Protein AF-0000000078232994 (afdb_homodimer)

InterPro domains:
  IPR002775 DNA/RNA-binding protein Alba-like [PF01918] (29-91)
  IPR036882 Alba-like domain superfamily [G3DSA:3.30.110.20] (25-126)
  IPR036882 Alba-like domain superfamily [SSF82704] (32-125)
  IPR051958 Alba-like nucleic acid-binding [PTHR13516] (21-126)

Solvent-accessible surface area (backbone atoms only — not comparable to full-atom values): 15176 Å² total; per-residue (Å²): 86,96,42,54,42,81,46,88,58,66,43,75,46,86,64,75,74,94,58,61,63,89,74,48,61,95,42,56,73,46,79,38,45,83,78,56,56,62,68,61,55,47,52,51,50,53,59,52,54,68,40,79,85,51,48,53,41,31,38,36,7,52,31,52,10,26,33,53,37,46,53,44,52,51,53,48,53,65,51,39,87,68,79,61,37,77,49,79,46,77,49,68,21,49,29,40,36,33,31,40,47,73,47,89,90,56,70,70,42,82,43,80,38,72,27,49,28,36,34,37,36,41,22,71,55,80,76,57,76,87,61,67,79,108,88,96,43,54,42,82,46,88,58,67,44,74,45,86,63,76,74,93,57,62,62,90,74,48,61,95,43,55,75,45,80,38,45,83,80,56,57,59,67,62,54,47,52,51,51,53,60,53,56,68,40,78,85,51,48,54,41,30,39,38,6,52,30,53,9,24,33,52,37,46,54,44,53,52,52,47,52,64,51,39,88,67,80,62,37,77,48,79,46,76,49,68,23,49,28,41,37,33,30,41,48,71,46,89,90,57,69,71,42,83,42,79,38,72,29,50,27,35,33,38,36,39,21,69,55,80,75,58,76,87,61,67,78,109

Foldseek 3Di:
DVWKDWDPDKDWDDDDPPADCVQPPPAEEAEFDPPDDLVVSLVVVVVVVVPVVHFKHKYKYKAPRQVVRVVSVVVSQVPDPAHWDKDKDKDWTKMWIWMGTNDPPDDIDIDIDIIMMMMMMIGSDDDDPVRNVD/DVFKDWDPDKDWDDDDPPADCVQPPPAEEAEFDPPDDLVVSLVVVVVVVVPVVHFKHKYKYKAPRQVVRVVSVVVSQVPDPAHWDKDKDKDWTKMWIWMGTNDPPDDIDIDIDIIMMMMMMIGSDDDDPVRNVD

Secondary structure (DSSP, 8-state):
-TTEEEEEEEEEPP----S-HHHHTT--EEEE-TT--HHHHHHHHHHHHTSTT--EEEEEEEGGGHHHHHHHHHHHHHH-SS--EEEEEEEEEEEEEEEEESSTTPPPEEEEEEEEEEEEEEESSPPPHHHHT-/-TTEEEEEEEEEPP----S-HHHHTT--EEEE-TT--HHHHHHHHHHHHTSTT--EEEEEEEGGGHHHHHHHHHHHHHH-SS--EEEEEEEEEEEEEEEEESSTTPPPEEEEEEEEEEEEEEESSPPPHHHHT-

Radius of gyration: 20.5 Å; Cα contacts (8 Å, |Δi|>4): 486; chains: 2; bounding box: 40×60×52 Å

pLDDT: mean 90.83, std 9.07, range [42.22, 98.31]

Nearest PDB structures (foldseek):
  6cwx-assembly1_B  TM=8.587E-01  e=7.364E-08  Homo sapiens
  6lt7-assembly1_E  TM=8.698E-01  e=2.125E-07  Homo sapiens
  6lt7-assembly1_D  TM=6.969E-01  e=3.829E-07  Homo sapiens
  6ahu-assembly1_G  TM=7.128E-01  e=5.782E-07  Homo sapiens
  6cwx-assembly1_A  TM=7.504E-01  e=1.165E-05  Homo sapiens

Sequence (268 aa):
MDKYVISEEEEVLDAEPPFPEPMKADVKVMELHKNTKFGNIIDFVNKLFEDDTIRRVIFRGVGDAADKCVSCVEVYKRKRQEELYQWTALSTAKRVTYWDPLVEGMNRLKVTLDTPVIFIMLSRDPYPPELQCLMDKYVISEEEEVLDAEPPFPEPMKADVKVMELHKNTKFGNIIDFVNKLFEDDTIRRVIFRGVGDAADKCVSCVEVYKRKRQEELYQWTALSTAKRVTYWDPLVEGMNRLKVTLDTPVIFIMLSRDPYPPELQCL

Organism: Teladorsagia circumcincta (NCBI:txid45464)

Structure (mmCIF, N/CA/C/O backbone):
data_AF-0000000078232994-model_v1
#
loop_
_entity.id
_entity.type
_entity.pdbx_description
1 polymer 'DNA/RNA-binding protein Alba-like domain-containing protein'
#
loop_
_atom_site.group_PDB
_atom_site.id
_atom_site.type_symbol
_atom_site.label_atom_id
_atom_site.label_alt_id
_atom_site.label_comp_id
_atom_site.label_asym_id
_atom_site.label_entity_id
_atom_site.label_seq_id
_atom_site.pdbx_PDB_ins_code
_atom_site.Cartn_x
_atom_site.Cartn_y
_atom_site.Cartn_z
_atom_site.occupancy
_atom_site.B_iso_or_equiv
_atom_site.auth_seq_id
_atom_site.auth_comp_id
_atom_site.auth_asym_id
_atom_site.auth_atom_id
_atom_site.pdbx_PDB_model_num
ATOM 1 N N . MET A 1 1 ? -7.582 -17.672 -18.391 1 52.28 1 MET A N 1
ATOM 2 C CA . MET A 1 1 ? -7.461 -16.328 -17.812 1 52.28 1 MET A CA 1
ATOM 3 C C . MET A 1 1 ? -7.023 -15.32 -18.875 1 52.28 1 MET A C 1
ATOM 5 O O . MET A 1 1 ? -7.309 -14.125 -18.75 1 52.28 1 MET A O 1
ATOM 9 N N . ASP A 1 2 ? -6.547 -15.945 -19.938 1 65.5 2 ASP A N 1
ATOM 10 C CA . ASP A 1 2 ? -6.223 -15.125 -21.109 1 65.5 2 ASP A CA 1
ATOM 11 C C . ASP A 1 2 ? -7.484 -14.562 -21.75 1 65.5 2 ASP A C 1
ATOM 13 O O . ASP A 1 2 ? -7.41 -13.805 -22.719 1 65.5 2 ASP A O 1
ATOM 17 N N . LYS A 1 3 ? -8.586 -14.766 -20.891 1 82.44 3 LYS A N 1
ATOM 18 C CA . LYS A 1 3 ? -9.812 -14.398 -21.594 1 82.44 3 LYS A CA 1
ATOM 19 C C . LYS A 1 3 ? -10.547 -13.281 -20.859 1 82.44 3 LYS A C 1
ATOM 21 O O . LYS A 1 3 ? -11.703 -12.984 -21.172 1 82.44 3 LYS A O 1
ATOM 26 N N . TYR A 1 4 ? -9.914 -12.711 -19.812 1 88.5 4 TYR A N 1
ATOM 27 C CA . TYR A 1 4 ? -10.586 -11.664 -19.047 1 88.5 4 TYR A CA 1
ATOM 28 C C . TYR A 1 4 ? -9.703 -10.422 -18.922 1 88.5 4 TYR A C 1
ATOM 30 O O . TYR A 1 4 ? -8.477 -10.523 -18.969 1 88.5 4 TYR A O 1
ATOM 38 N N . VAL A 1 5 ? -10.438 -9.297 -18.828 1 87.38 5 VAL A N 1
ATOM 39 C CA . VAL A 1 5 ? -9.758 -8.039 -18.531 1 87.38 5 VAL A CA 1
ATOM 40 C C . VAL A 1 5 ? -10.383 -7.387 -17.297 1 87.38 5 VAL A C 1
ATOM 42 O O . VAL A 1 5 ? -11.602 -7.441 -17.109 1 87.38 5 VAL A O 1
ATOM 45 N N . ILE A 1 6 ? -9.523 -6.828 -16.484 1 87.06 6 ILE A N 1
ATOM 46 C CA . ILE A 1 6 ? -10.008 -6.188 -15.273 1 87.06 6 ILE A CA 1
ATOM 47 C C . ILE A 1 6 ? -10.75 -4.902 -15.633 1 87.06 6 ILE A C 1
ATOM 49 O O . ILE A 1 6 ? -10.234 -4.066 -16.391 1 87.06 6 ILE A O 1
ATOM 53 N N . SER A 1 7 ? -11.953 -4.793 -15.031 1 89.38 7 SER A N 1
ATOM 54 C CA . SER A 1 7 ? -12.789 -3.621 -15.266 1 89.38 7 SER A CA 1
ATOM 55 C C . SER A 1 7 ? -12.375 -2.459 -14.375 1 89.38 7 SER A C 1
ATOM 57 O O . SER A 1 7 ? -11.758 -2.664 -13.328 1 89.38 7 SER A O 1
ATOM 59 N N . GLU A 1 8 ? -12.68 -1.239 -14.766 1 83.81 8 GLU A N 1
ATOM 60 C CA . GLU A 1 8 ? -12.422 -0.054 -13.953 1 83.81 8 GLU A CA 1
ATOM 61 C C . GLU A 1 8 ? -13.414 0.06 -12.805 1 83.81 8 GLU A C 1
ATOM 63 O O . GLU A 1 8 ? -13.18 0.791 -11.836 1 83.81 8 GLU A O 1
ATOM 68 N N . GLU A 1 9 ? -14.492 -0.618 -12.969 1 85.12 9 GLU A N 1
ATOM 69 C CA . GLU A 1 9 ? -15.484 -0.6 -11.906 1 85.12 9 GLU A CA 1
ATOM 70 C C . GLU A 1 9 ? -14.992 -1.344 -10.664 1 85.12 9 GLU A C 1
ATOM 72 O O . GLU A 1 9 ? -14.516 -2.479 -10.766 1 85.12 9 GLU A O 1
ATOM 77 N N . GLU A 1 10 ? -14.938 -0.615 -9.586 1 84.44 10 GLU A N 1
ATOM 78 C CA . GLU A 1 10 ? -14.523 -1.241 -8.336 1 84.44 10 GLU A CA 1
ATOM 79 C C . GLU A 1 10 ? -15.242 -0.616 -7.141 1 84.44 10 GLU A C 1
ATOM 81 O O . GLU A 1 10 ? -15.773 0.49 -7.238 1 84.44 10 GLU A O 1
ATOM 86 N N . GLU A 1 11 ? -15.336 -1.404 -6.156 1 87.12 11 GLU A N 1
ATOM 87 C CA . GLU A 1 11 ? -15.875 -0.954 -4.875 1 87.12 11 GLU A CA 1
ATOM 88 C C . GLU A 1 11 ? -14.938 -1.326 -3.727 1 87.12 11 GLU A C 1
ATOM 90 O O . GLU A 1 11 ? -14.469 -2.463 -3.645 1 87.12 11 GLU A O 1
ATOM 95 N N . VAL A 1 12 ? -14.586 -0.296 -3.047 1 85.5 12 VAL A N 1
ATOM 96 C CA . VAL A 1 12 ? -13.766 -0.598 -1.878 1 85.5 12 VAL A CA 1
ATOM 97 C C . VAL A 1 12 ? -14.648 -0.629 -0.628 1 85.5 12 VAL A C 1
ATOM 99 O O . VAL A 1 12 ? -15.406 0.307 -0.372 1 85.5 12 VAL A O 1
ATOM 102 N N . LEU A 1 13 ? -14.57 -1.808 0.032 1 81.56 13 LEU A N 1
ATOM 103 C CA . LEU A 1 13 ? -15.281 -1.94 1.3 1 81.56 13 LEU A CA 1
ATOM 104 C C . LEU A 1 13 ? -14.484 -1.305 2.436 1 81.56 13 LEU A C 1
ATOM 106 O O . LEU A 1 13 ? -13.258 -1.366 2.449 1 81.56 13 LEU A O 1
ATOM 110 N N . ASP A 1 14 ? -15.078 -0.654 3.219 1 74.81 14 ASP A N 1
ATOM 111 C CA . ASP A 1 14 ? -14.523 0.282 4.191 1 74.81 14 ASP A CA 1
ATOM 112 C C . ASP A 1 14 ? -13.523 -0.414 5.117 1 74.81 14 ASP A C 1
ATOM 114 O O . ASP A 1 14 ? -13.672 -1.602 5.414 1 74.81 14 ASP A O 1
ATOM 118 N N . ALA A 1 15 ? -12.383 0.25 5.27 1 84.19 15 ALA A N 1
ATOM 119 C CA . ALA A 1 15 ? -11.414 -0.09 6.309 1 84.19 15 ALA A CA 1
ATOM 120 C C . ALA A 1 15 ? -11.328 1.014 7.359 1 84.19 15 ALA A C 1
ATOM 122 O O . ALA A 1 15 ? -11.039 2.168 7.035 1 84.19 15 ALA A O 1
ATOM 123 N N . GLU A 1 16 ? -11.656 0.645 8.57 1 90.06 16 GLU A N 1
ATOM 124 C CA . GLU A 1 16 ? -11.562 1.607 9.664 1 90.06 16 GLU A CA 1
ATOM 125 C C . GLU A 1 16 ? -10.117 1.819 10.094 1 90.06 16 GLU A C 1
ATOM 127 O O . GLU A 1 16 ? -9.328 0.875 10.117 1 90.06 16 GLU A O 1
ATOM 132 N N . PRO A 1 17 ? -9.812 3.08 10.391 1 93.75 17 PRO A N 1
ATOM 133 C CA . PRO A 1 17 ? -8.461 3.289 10.906 1 93.75 17 PRO A CA 1
ATOM 134 C C . PRO A 1 17 ? -8.164 2.43 12.133 1 93.75 17 PRO A C 1
ATOM 136 O O . PRO A 1 17 ? -8.961 2.383 13.07 1 93.75 17 PRO A O 1
ATOM 139 N N . PRO A 1 18 ? -7.035 1.759 12.062 1 92.81 18 PRO A N 1
ATOM 140 C CA . PRO A 1 18 ? -6.703 0.845 13.156 1 92.81 18 PRO A CA 1
ATOM 141 C C . PRO A 1 18 ? -6.09 1.561 14.359 1 92.81 18 PRO A C 1
ATOM 143 O O . PRO A 1 18 ? -5.043 1.144 14.859 1 92.81 18 PRO A O 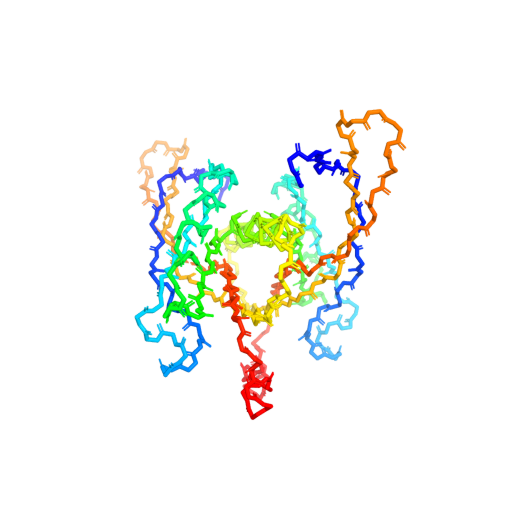1
ATOM 14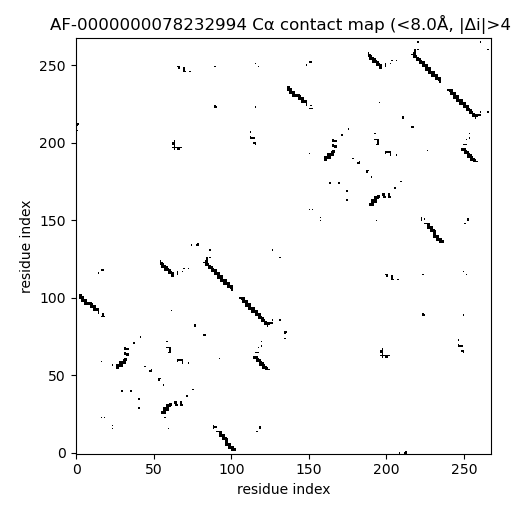6 N N . PHE A 1 19 ? -6.629 2.607 14.758 1 94.12 19 PHE A N 1
ATOM 147 C CA . PHE A 1 19 ? -6.207 3.34 15.945 1 94.12 19 PHE A CA 1
ATOM 148 C C . PHE A 1 19 ? -7.207 3.152 17.078 1 94.12 19 PHE A C 1
ATOM 150 O O . PHE A 1 19 ? -8.383 2.885 16.844 1 94.12 19 PHE A O 1
ATOM 157 N N . PRO A 1 20 ? -6.672 3.246 18.344 1 93.69 20 PRO A N 1
ATOM 158 C CA . PRO A 1 20 ? -7.609 3.135 19.453 1 93.69 20 PRO A CA 1
ATOM 159 C C . PRO A 1 20 ? -8.758 4.141 19.375 1 93.69 20 PRO A C 1
ATOM 161 O O . PRO A 1 20 ? -8.562 5.266 18.906 1 93.69 20 PRO A O 1
ATOM 164 N N . GLU A 1 21 ? -9.898 3.754 19.875 1 93.62 21 GLU A N 1
ATOM 165 C CA . GLU A 1 21 ? -11.117 4.547 19.75 1 93.62 21 GLU A CA 1
ATOM 166 C C . GLU A 1 21 ? -10.938 5.934 20.359 1 93.62 21 GLU A C 1
ATOM 168 O O . GLU A 1 21 ? -11.305 6.938 19.75 1 93.62 21 GLU A O 1
ATOM 173 N N . PRO A 1 22 ? -10.375 6.133 21.469 1 91.88 22 PRO A N 1
ATOM 174 C CA . PRO A 1 22 ? -10.211 7.469 22.047 1 91.88 22 PRO A CA 1
ATOM 175 C C . PRO A 1 22 ? -9.352 8.391 21.172 1 91.88 22 PRO A C 1
ATOM 177 O O . PRO A 1 22 ? -9.461 9.609 21.281 1 91.88 22 PRO A O 1
ATOM 180 N N . MET A 1 23 ? -8.547 7.793 20.312 1 93.12 23 MET A N 1
ATOM 181 C CA . MET A 1 23 ? -7.637 8.586 19.484 1 93.12 23 MET A CA 1
ATOM 182 C C . MET A 1 23 ? -8.289 8.961 18.156 1 93.12 23 MET A C 1
ATOM 184 O O . MET A 1 23 ? -7.934 9.977 17.547 1 93.12 23 MET A O 1
ATOM 188 N N . LYS A 1 24 ? -9.195 8.156 17.781 1 95.06 24 LYS A N 1
ATOM 189 C CA . LYS A 1 24 ? -9.727 8.375 16.438 1 95.06 24 LYS A CA 1
ATOM 190 C C . LYS A 1 24 ? -11.156 8.914 16.5 1 95.06 24 LYS A C 1
ATOM 192 O O . LYS A 1 24 ? -11.711 9.312 15.469 1 95.06 24 LYS A O 1
ATOM 197 N N . ALA A 1 25 ? -11.711 8.914 17.656 1 94.69 25 ALA A N 1
ATOM 198 C CA . ALA A 1 25 ? -13.086 9.406 17.781 1 94.69 25 ALA A CA 1
ATOM 199 C C . ALA A 1 25 ? -13.18 10.875 17.375 1 94.69 25 ALA A C 1
ATOM 201 O O . ALA A 1 25 ? -12.375 11.703 17.797 1 94.69 25 ALA A O 1
ATOM 202 N N . ASP A 1 26 ? -14.07 11.281 16.453 1 94.38 26 ASP A N 1
ATOM 203 C CA . ASP A 1 26 ? -14.383 12.641 16.016 1 94.38 26 ASP A CA 1
ATOM 204 C C . ASP A 1 26 ? -13.195 13.25 15.266 1 94.38 26 ASP A C 1
ATOM 206 O O . ASP A 1 26 ? -13.023 14.469 15.258 1 94.38 26 ASP A O 1
ATOM 210 N N . VAL A 1 27 ? -12.336 12.422 14.836 1 97.19 27 VAL A N 1
ATOM 211 C CA . VAL A 1 27 ? -11.195 12.898 14.055 1 97.19 27 VAL A CA 1
ATOM 212 C C . VAL A 1 27 ? -11.531 12.852 12.57 1 97.19 27 VAL A C 1
ATOM 214 O O . VAL A 1 27 ? -12.031 11.836 12.07 1 97.19 27 VAL A O 1
ATOM 217 N N . LYS A 1 28 ? -11.312 13.914 11.883 1 97.62 28 LYS A N 1
ATOM 218 C CA . LYS A 1 28 ? -11.562 13.969 10.445 1 97.62 28 LYS A CA 1
ATOM 219 C C . LYS A 1 28 ? -10.586 13.086 9.68 1 97.62 28 LYS A C 1
ATOM 221 O O . LYS A 1 28 ? -9.398 13.031 10.008 1 97.62 28 LYS A O 1
ATOM 226 N N . VAL A 1 29 ? -11.188 12.422 8.688 1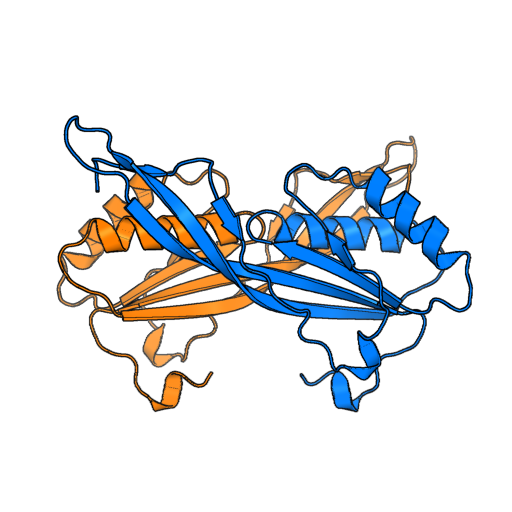 97.06 29 VAL A N 1
ATOM 227 C CA . VAL A 1 29 ? -10.383 11.547 7.844 1 97.06 29 VAL A CA 1
ATOM 228 C C . VAL A 1 29 ? -10.289 12.133 6.438 1 97.06 29 VAL A C 1
ATOM 230 O O . VAL A 1 29 ? -11.305 12.336 5.77 1 97.06 29 VAL A O 1
ATOM 233 N N . MET A 1 30 ? -9.047 12.414 6.02 1 97.62 30 MET A N 1
ATOM 234 C CA . MET A 1 30 ? -8.758 12.875 4.664 1 97.62 30 MET A CA 1
ATOM 235 C C . MET A 1 30 ? -8.562 11.703 3.715 1 97.62 30 MET A C 1
ATOM 237 O O . MET A 1 30 ? -7.68 10.867 3.928 1 97.62 30 MET A O 1
ATOM 241 N N . GLU A 1 31 ? -9.367 11.703 2.674 1 95.19 31 GLU A N 1
ATOM 242 C CA . GLU A 1 31 ? -9.328 10.594 1.728 1 95.19 31 GLU A CA 1
ATOM 243 C C . GLU A 1 31 ? -8.453 10.922 0.524 1 95.19 31 GLU A C 1
ATOM 245 O O . GLU A 1 31 ? -8.688 11.914 -0.171 1 95.19 31 GLU A O 1
ATOM 250 N N . LEU A 1 32 ? -7.461 10.094 0.38 1 94.44 32 LEU A N 1
ATOM 251 C CA . LEU A 1 32 ? -6.625 10.242 -0.806 1 94.44 32 LEU A CA 1
ATOM 25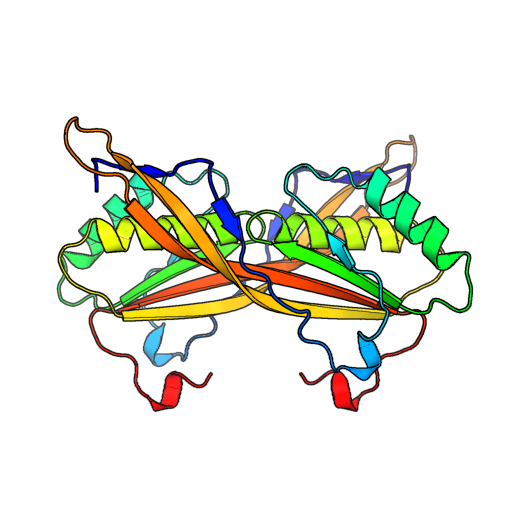2 C C . LEU A 1 32 ? -7.023 9.242 -1.884 1 94.44 32 LEU A C 1
ATOM 254 O O . LEU A 1 32 ? -7.246 8.062 -1.59 1 94.44 32 LEU A O 1
ATOM 258 N N . HIS A 1 33 ? -7.137 9.672 -3.041 1 89.31 33 HIS A N 1
ATOM 259 C CA . HIS A 1 33 ? -7.367 8.867 -4.238 1 89.31 33 HIS A CA 1
ATOM 260 C C . HIS A 1 33 ? -6.277 9.102 -5.277 1 89.31 33 HIS A C 1
ATOM 262 O O . HIS A 1 33 ? -5.504 10.055 -5.168 1 89.31 33 HIS A O 1
ATOM 268 N N . LYS A 1 34 ? -6.281 8.25 -6.207 1 83.69 34 LYS A N 1
ATOM 269 C CA . LYS A 1 34 ? -5.289 8.359 -7.277 1 83.69 34 LYS A CA 1
ATOM 270 C C . LYS A 1 34 ? -5.277 9.758 -7.883 1 83.69 34 LYS A C 1
ATOM 272 O O . LYS A 1 34 ? -4.211 10.297 -8.188 1 83.69 34 LYS A O 1
ATOM 277 N N . ASN A 1 35 ? -6.422 10.391 -7.875 1 87.94 35 ASN A N 1
ATOM 278 C CA . ASN A 1 35 ? -6.512 11.672 -8.562 1 87.94 35 ASN A CA 1
ATOM 279 C C . ASN A 1 35 ? -6.602 12.836 -7.582 1 87.94 35 ASN A C 1
ATOM 281 O O . ASN A 1 35 ? -6.875 13.969 -7.977 1 87.94 35 ASN A O 1
ATOM 285 N N . THR A 1 36 ? -6.352 12.586 -6.391 1 90.69 36 THR A N 1
ATOM 286 C CA . THR A 1 36 ? -6.445 13.648 -5.391 1 90.69 36 THR A CA 1
ATOM 287 C C . THR A 1 36 ? -5.332 14.672 -5.582 1 90.69 36 THR A C 1
ATOM 289 O O . THR A 1 36 ? -4.168 14.305 -5.766 1 90.69 36 THR A O 1
ATOM 292 N N . LYS A 1 37 ? -5.703 15.914 -5.605 1 92.56 37 LYS A N 1
ATOM 293 C CA . LYS A 1 37 ? -4.73 17 -5.609 1 92.56 37 LYS A CA 1
ATOM 294 C C . LYS A 1 37 ? -4.27 17.328 -4.195 1 92.56 37 LYS A C 1
ATOM 296 O O . LYS A 1 37 ? -5.09 17.609 -3.316 1 92.56 37 LYS A O 1
ATOM 301 N N . PHE A 1 38 ? -2.951 17.391 -3.977 1 93.62 38 PHE A N 1
ATOM 302 C CA . PHE A 1 38 ? -2.404 17.625 -2.645 1 93.62 38 PHE A CA 1
ATOM 303 C C . PHE A 1 38 ? -2.879 18.969 -2.094 1 93.62 38 PHE A C 1
ATOM 305 O O . PHE A 1 38 ? -3.205 19.078 -0.91 1 93.62 38 PHE A O 1
ATOM 312 N N . GLY A 1 39 ? -2.945 19.953 -3 1 93.38 39 GLY A N 1
ATOM 313 C CA . GLY A 1 39 ? -3.324 21.297 -2.574 1 93.38 39 GLY A CA 1
ATOM 314 C C . GLY A 1 39 ? -4.68 21.344 -1.893 1 93.38 39 GLY A C 1
ATOM 315 O O . GLY A 1 39 ? -4.863 22.062 -0.91 1 93.38 39 GLY A O 1
ATOM 316 N N . ASN A 1 40 ? -5.617 20.547 -2.404 1 94.25 40 ASN A N 1
ATOM 317 C CA . ASN A 1 40 ? -6.961 20.516 -1.83 1 94.25 40 ASN A CA 1
ATOM 318 C C . ASN A 1 40 ? -6.953 19.969 -0.409 1 94.25 40 ASN A C 1
ATOM 320 O O . ASN A 1 40 ? -7.586 20.531 0.485 1 94.25 40 ASN A O 1
ATOM 324 N N . ILE A 1 41 ? -6.238 18.891 -0.226 1 96.44 41 ILE A N 1
ATOM 325 C CA . ILE A 1 41 ? -6.152 18.25 1.079 1 96.44 41 ILE A CA 1
ATOM 326 C C . ILE A 1 41 ? -5.422 19.156 2.061 1 96.44 41 ILE A C 1
ATOM 328 O O . ILE A 1 41 ? -5.887 19.375 3.184 1 96.44 41 ILE A O 1
ATOM 332 N N . ILE A 1 42 ? -4.371 19.734 1.64 1 95.38 42 ILE A N 1
ATOM 333 C CA . ILE A 1 42 ? -3.516 20.547 2.494 1 95.38 42 ILE A CA 1
ATOM 334 C C . ILE A 1 42 ? -4.273 21.797 2.947 1 95.38 42 ILE A C 1
ATOM 336 O O . ILE A 1 42 ? -4.242 22.156 4.125 1 95.38 42 ILE A O 1
ATOM 340 N N . ASP A 1 43 ? -4.965 22.391 1.976 1 95.12 43 ASP A N 1
ATOM 341 C CA . ASP A 1 43 ? -5.758 23.562 2.316 1 95.12 43 ASP A CA 1
ATOM 342 C C . ASP A 1 43 ? -6.828 23.219 3.35 1 95.12 43 ASP A C 1
ATOM 344 O O . ASP A 1 43 ? -7.043 23.969 4.305 1 95.12 43 ASP A O 1
ATOM 348 N N . PHE A 1 44 ? -7.465 22.141 3.119 1 97.06 44 PHE A N 1
ATOM 349 C CA . PHE A 1 44 ? -8.508 21.703 4.039 1 97.06 44 PHE A CA 1
ATOM 350 C C . PHE A 1 44 ? -7.934 21.469 5.434 1 97.06 44 PHE A C 1
ATOM 352 O O . PHE A 1 44 ? -8.492 21.938 6.426 1 97.06 44 PHE A O 1
ATOM 359 N N . VAL A 1 45 ? -6.852 20.766 5.547 1 97.19 45 VAL A N 1
ATOM 360 C CA . VAL A 1 45 ? -6.246 20.406 6.824 1 97.19 45 VAL A CA 1
ATOM 361 C C . VAL A 1 45 ? -5.723 21.656 7.52 1 97.19 45 VAL A C 1
ATOM 363 O O . VAL A 1 45 ? -5.824 21.781 8.742 1 97.19 45 VAL A O 1
ATOM 366 N N . ASN A 1 46 ? -5.172 22.625 6.793 1 95.94 46 ASN A N 1
ATOM 367 C CA . ASN A 1 46 ? -4.75 23.906 7.367 1 95.94 46 ASN A CA 1
ATOM 368 C C . ASN A 1 46 ? -5.914 24.641 8.023 1 95.94 46 ASN A C 1
ATOM 370 O O . ASN A 1 46 ? -5.789 25.125 9.141 1 95.94 46 ASN A O 1
ATOM 374 N N . LYS A 1 47 ? -6.961 24.672 7.262 1 96.62 47 LYS A N 1
ATOM 375 C CA . LYS A 1 47 ? -8.148 25.328 7.805 1 96.62 47 LYS A CA 1
ATOM 376 C C . LYS A 1 47 ? -8.648 24.609 9.062 1 96.62 47 LYS A C 1
ATOM 378 O O . LYS A 1 47 ? -9.039 25.25 10.031 1 96.62 47 LYS A O 1
ATOM 383 N N . LEU A 1 48 ? -8.617 23.297 9 1 96.31 48 LEU A N 1
ATOM 384 C CA . LEU A 1 48 ? -9.023 22.484 10.133 1 96.31 48 LEU A CA 1
ATOM 385 C C . LEU A 1 48 ? -8.203 22.828 11.375 1 96.31 48 LEU A C 1
ATOM 387 O O . LEU A 1 48 ? -8.766 23.016 12.453 1 96.31 48 LEU A O 1
ATOM 391 N N . PHE A 1 49 ? -6.898 22.969 11.258 1 96 49 PHE A N 1
ATOM 392 C CA . PHE A 1 49 ? -5.969 23.141 12.367 1 96 49 PHE A CA 1
ATOM 393 C C . PHE A 1 49 ? -5.938 24.594 12.836 1 96 49 PHE A C 1
ATOM 395 O O . PHE A 1 49 ? -5.242 24.922 13.797 1 96 49 PHE A O 1
ATOM 402 N N . GLU A 1 50 ? -6.609 25.5 12.164 1 95.38 50 GLU A N 1
ATOM 403 C CA . GLU A 1 50 ? -6.805 26.844 12.703 1 95.38 50 GLU A CA 1
ATOM 404 C C . GLU A 1 50 ? -7.574 26.797 14.016 1 95.38 50 GLU A C 1
ATOM 406 O O . GLU A 1 50 ? -7.402 27.672 14.867 1 95.38 50 GLU A O 1
ATOM 411 N N . ASP A 1 51 ? -8.461 25.812 14.055 1 96.31 51 ASP A N 1
ATOM 412 C CA . ASP A 1 51 ? -9.148 25.547 15.312 1 96.31 51 ASP A CA 1
ATOM 413 C C . ASP A 1 51 ? -8.25 24.797 16.297 1 96.31 51 ASP A C 1
ATOM 415 O O . ASP A 1 51 ? -7.941 23.625 16.078 1 96.31 51 ASP A O 1
ATOM 419 N N . ASP A 1 52 ? -7.941 25.422 17.391 1 94.19 52 ASP A N 1
ATOM 420 C CA . ASP A 1 52 ? -6.977 24.875 18.344 1 94.19 52 ASP A CA 1
ATOM 421 C C . ASP A 1 52 ? -7.555 23.672 19.094 1 94.19 52 ASP A C 1
ATOM 423 O O . ASP A 1 52 ? -6.82 22.922 19.734 1 94.19 52 ASP A O 1
ATOM 427 N N . THR A 1 53 ? -8.836 23.469 19.016 1 95.75 53 THR A N 1
ATOM 428 C CA . THR A 1 53 ? -9.453 22.328 19.688 1 95.75 53 THR A CA 1
ATOM 429 C C . THR A 1 53 ? -9.242 21.047 18.891 1 95.75 53 THR A C 1
ATOM 431 O O . THR A 1 53 ? -9.383 19.938 19.438 1 95.75 53 THR A O 1
ATOM 434 N N . ILE A 1 54 ? -8.953 21.234 17.656 1 96.75 54 ILE A N 1
ATOM 435 C CA . ILE A 1 54 ? -8.625 20.078 16.828 1 96.75 54 ILE A CA 1
ATOM 436 C C . ILE A 1 54 ? -7.156 19.703 17 1 96.75 54 ILE A C 1
ATOM 438 O O . ILE A 1 54 ? -6.27 20.484 16.656 1 96.75 54 ILE A O 1
ATOM 442 N N . ARG A 1 55 ? -6.961 18.547 17.438 1 96.19 55 ARG A N 1
ATOM 443 C CA . ARG A 1 55 ? -5.602 18.172 17.828 1 96.19 55 ARG A CA 1
ATOM 444 C C . ARG A 1 55 ? -5.043 17.094 16.891 1 96.19 55 ARG A C 1
ATOM 446 O O . ARG A 1 55 ? -3.834 16.859 16.859 1 96.19 55 ARG A O 1
ATOM 453 N N . ARG A 1 56 ? -5.969 16.484 16.125 1 97.56 56 ARG A N 1
ATOM 454 C CA . ARG A 1 56 ? -5.535 15.375 15.297 1 97.56 56 ARG A CA 1
ATOM 455 C C . ARG A 1 56 ? -6.262 15.375 13.953 1 97.56 56 ARG A C 1
ATOM 457 O O . ARG A 1 56 ? -7.355 15.93 13.836 1 97.56 56 ARG A O 1
ATOM 464 N N . VAL A 1 57 ? -5.668 14.742 12.961 1 98.31 57 VAL A N 1
ATOM 465 C CA . VAL A 1 57 ? -6.25 14.469 11.648 1 98.31 57 VAL A CA 1
ATOM 466 C C . VAL A 1 57 ? -5.727 13.141 11.117 1 98.31 57 VAL A C 1
ATOM 468 O O . VAL A 1 57 ? -4.586 12.758 11.391 1 98.31 57 VAL A O 1
ATOM 471 N N . ILE A 1 58 ? -6.547 12.445 10.43 1 98.31 58 ILE A N 1
ATOM 472 C CA . ILE A 1 58 ? -6.152 11.164 9.852 1 98.31 58 ILE A CA 1
ATOM 473 C C . ILE A 1 58 ? -6.18 11.258 8.328 1 98.31 58 ILE A C 1
ATOM 475 O O . ILE A 1 58 ? -7.105 11.836 7.754 1 98.31 58 ILE A O 1
ATOM 479 N N . PHE A 1 59 ? -5.152 10.727 7.73 1 98 59 PHE A N 1
ATOM 480 C CA . PHE A 1 59 ? -5.098 10.523 6.289 1 98 59 PHE A CA 1
ATOM 481 C C . PHE A 1 59 ? -5.266 9.055 5.938 1 98 59 PHE A C 1
ATOM 483 O O . PHE A 1 59 ? -4.715 8.18 6.613 1 98 59 PHE A O 1
ATOM 490 N N . ARG A 1 60 ? -6.023 8.82 4.891 1 96.94 60 ARG A N 1
ATOM 491 C CA . ARG A 1 60 ? -6.266 7.449 4.441 1 96.94 60 ARG A CA 1
ATOM 492 C C . ARG A 1 60 ? -6.012 7.309 2.945 1 96.94 60 ARG A C 1
ATOM 494 O O . ARG A 1 60 ? -6.555 8.078 2.146 1 96.94 60 ARG A O 1
ATOM 501 N N . GLY A 1 61 ? -5.164 6.414 2.602 1 95.94 61 GLY A N 1
ATOM 502 C CA . GLY A 1 61 ? -4.922 6.031 1.22 1 95.94 61 GLY A CA 1
ATOM 503 C C . GLY A 1 61 ? -5.18 4.559 0.955 1 95.94 61 GLY A C 1
ATOM 504 O O . GLY A 1 61 ? -4.625 3.693 1.634 1 95.94 61 GLY A O 1
ATOM 505 N N . VAL A 1 62 ? -5.957 4.266 -0.092 1 93.5 62 VAL A N 1
ATOM 506 C CA . VAL A 1 62 ? -6.344 2.893 -0.397 1 93.5 62 VAL A CA 1
ATOM 507 C C . VAL A 1 62 ? -5.723 2.463 -1.724 1 93.5 62 VAL A C 1
ATOM 509 O O . VAL A 1 62 ? -5.73 3.221 -2.695 1 93.5 62 VAL A O 1
ATOM 512 N N . GLY A 1 63 ? -5.211 1.171 -1.729 1 91.81 63 GLY A N 1
ATOM 513 C CA . GLY A 1 63 ? -4.656 0.617 -2.953 1 91.81 63 GLY A CA 1
ATOM 514 C C . GLY A 1 63 ? -3.52 1.443 -3.523 1 91.81 63 GLY A C 1
ATOM 515 O O . GLY A 1 63 ? -2.535 1.711 -2.834 1 91.81 63 GLY A O 1
ATOM 516 N N . ASP A 1 64 ? -3.711 1.897 -4.73 1 89.06 64 ASP A N 1
ATOM 517 C CA . ASP A 1 64 ? -2.662 2.623 -5.438 1 89.06 64 ASP A CA 1
ATOM 518 C C . ASP A 1 64 ? -2.486 4.027 -4.867 1 89.06 64 ASP A C 1
ATOM 520 O O . ASP A 1 64 ? -1.497 4.703 -5.16 1 89.06 64 ASP A O 1
ATOM 524 N N . ALA A 1 65 ? -3.377 4.461 -4.031 1 93.44 65 ALA A N 1
ATOM 525 C CA . ALA A 1 65 ? -3.289 5.797 -3.451 1 93.44 65 ALA A CA 1
ATOM 526 C C . ALA A 1 65 ? -2.502 5.781 -2.145 1 93.44 65 ALA A C 1
ATOM 528 O O . ALA A 1 65 ? -2.209 6.832 -1.574 1 93.44 65 ALA A O 1
ATOM 529 N N . ALA A 1 66 ? -2.182 4.602 -1.663 1 94.81 66 ALA A N 1
ATOM 530 C CA . ALA A 1 66 ? -1.456 4.488 -0.4 1 94.81 66 ALA A CA 1
ATOM 531 C C . ALA A 1 66 ? -0.13 5.238 -0.458 1 94.81 66 ALA A C 1
ATOM 533 O O . ALA A 1 66 ? 0.206 5.988 0.463 1 94.81 66 ALA A O 1
ATOM 534 N N . ASP A 1 67 ? 0.56 5.07 -1.557 1 92.44 67 ASP A N 1
ATOM 535 C CA . ASP A 1 67 ? 1.849 5.738 -1.719 1 92.44 67 ASP A CA 1
ATOM 536 C C . ASP A 1 67 ? 1.677 7.254 -1.79 1 92.44 67 ASP A C 1
ATOM 538 O O . ASP A 1 67 ? 2.477 8 -1.224 1 92.44 67 ASP A O 1
ATOM 542 N N . LYS A 1 68 ? 0.706 7.672 -2.439 1 92.88 68 LYS A N 1
ATOM 543 C CA . LYS A 1 68 ? 0.405 9.094 -2.545 1 92.88 68 LYS A CA 1
ATOM 544 C C . LYS A 1 68 ? 0.08 9.688 -1.178 1 92.88 68 LYS A C 1
ATOM 546 O O . LYS A 1 68 ? 0.407 10.852 -0.906 1 92.88 68 LYS A O 1
ATOM 551 N N . CYS A 1 69 ? -0.555 8.914 -0.385 1 96.62 69 CYS A N 1
ATOM 552 C CA . CYS A 1 69 ? -0.901 9.359 0.961 1 96.62 69 CYS A CA 1
ATOM 553 C C . CYS A 1 69 ? 0.348 9.719 1.754 1 96.62 69 CYS A C 1
ATOM 555 O O . CYS A 1 69 ? 0.41 10.789 2.369 1 96.62 69 CYS A O 1
ATOM 557 N N . VAL A 1 70 ? 1.321 8.898 1.66 1 95.94 70 VAL A N 1
ATOM 558 C CA . VAL A 1 70 ? 2.584 9.133 2.354 1 95.94 70 VAL A CA 1
ATOM 559 C C . VAL A 1 70 ? 3.225 10.422 1.847 1 95.94 70 VAL A C 1
ATOM 561 O O . VAL A 1 70 ? 3.676 11.25 2.641 1 95.94 70 VAL A O 1
ATOM 564 N N . SER A 1 71 ? 3.25 10.531 0.532 1 93.38 71 SER A N 1
ATOM 565 C CA . SER A 1 71 ? 3.857 11.711 -0.073 1 93.38 71 SER A CA 1
ATOM 566 C C . SER A 1 71 ? 3.119 12.984 0.329 1 93.38 71 SER A C 1
ATOM 568 O O . SER A 1 71 ? 3.742 14 0.641 1 93.38 71 SER A O 1
ATOM 570 N N . CYS A 1 72 ? 1.867 12.914 0.368 1 95.31 72 CYS A N 1
ATOM 571 C CA . CYS A 1 72 ? 1.051 14.062 0.723 1 95.31 72 CYS A CA 1
ATOM 572 C C . CYS A 1 72 ? 1.333 14.516 2.152 1 95.31 72 CYS A C 1
ATOM 574 O O . CYS A 1 72 ? 1.522 15.703 2.408 1 95.31 72 CYS A O 1
ATOM 576 N N . VAL A 1 73 ? 1.339 13.586 3.045 1 96.31 73 VAL A N 1
ATOM 577 C CA . VAL A 1 73 ? 1.567 13.875 4.457 1 96.31 73 VAL A CA 1
ATOM 578 C C . VAL A 1 73 ? 2.943 14.516 4.637 1 96.31 73 VAL A C 1
ATOM 580 O O . VAL A 1 73 ? 3.1 15.453 5.418 1 96.31 73 VAL A O 1
ATOM 583 N N . GLU A 1 74 ? 3.939 14.016 3.91 1 93.81 74 GLU A N 1
ATOM 584 C CA . GLU A 1 74 ? 5.281 14.586 3.979 1 93.81 74 GLU A CA 1
ATOM 585 C C . GLU A 1 74 ? 5.293 16.031 3.502 1 93.81 74 GLU A C 1
ATOM 587 O O . GLU A 1 74 ? 5.883 16.906 4.148 1 93.81 74 GLU A O 1
ATOM 592 N N . VAL A 1 75 ? 4.656 16.234 2.383 1 92.94 75 VAL A N 1
ATOM 593 C CA . VAL A 1 75 ? 4.551 17.578 1.854 1 92.94 75 VAL A CA 1
ATOM 594 C C . VAL A 1 75 ? 3.891 18.5 2.889 1 92.94 75 VAL A C 1
ATOM 596 O O . VAL A 1 75 ? 4.371 19.594 3.15 1 92.94 75 VAL A O 1
ATOM 599 N N . TYR A 1 76 ? 2.805 18.016 3.465 1 95.5 76 TYR A N 1
ATOM 600 C CA . TYR A 1 76 ? 2.074 18.781 4.469 1 95.5 76 TYR A CA 1
ATOM 6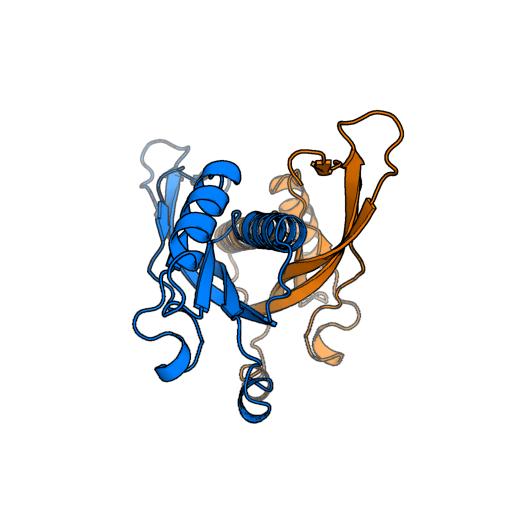01 C C . TYR A 1 76 ? 2.973 19.125 5.648 1 95.5 76 TYR A C 1
ATOM 603 O O . TYR A 1 76 ? 3.031 20.281 6.07 1 95.5 76 TYR A O 1
ATOM 611 N N . LYS A 1 77 ? 3.67 18.172 6.18 1 93.06 77 LYS A N 1
ATOM 612 C CA . LYS A 1 77 ? 4.523 18.375 7.348 1 93.06 77 LYS A CA 1
ATOM 613 C C . LYS A 1 77 ? 5.641 19.375 7.051 1 93.06 77 LYS A C 1
ATOM 615 O O . LYS A 1 77 ? 6.031 20.156 7.918 1 93.06 77 LYS A O 1
ATOM 620 N N . ARG A 1 78 ? 6.082 19.391 5.918 1 87.44 78 ARG A N 1
ATOM 621 C CA . ARG A 1 78 ? 7.184 20.281 5.555 1 87.44 78 ARG A CA 1
ATOM 622 C C . ARG A 1 78 ? 6.699 21.719 5.391 1 87.44 78 ARG A C 1
ATOM 624 O O . ARG A 1 78 ? 7.465 22.656 5.598 1 87.44 78 ARG A O 1
ATOM 631 N N . LYS A 1 79 ? 5.508 21.797 4.945 1 87.69 79 LYS A N 1
ATOM 632 C CA . LYS A 1 79 ? 4.941 23.125 4.734 1 87.69 79 LYS A CA 1
ATOM 633 C C . LYS A 1 79 ? 4.527 23.766 6.059 1 87.69 79 LYS A C 1
ATOM 635 O O . LYS A 1 79 ? 4.359 24.984 6.145 1 87.69 79 LYS A O 1
ATOM 640 N N . ARG A 1 80 ? 4.402 22.938 6.945 1 87.38 80 ARG A N 1
ATOM 641 C CA . ARG A 1 80 ? 3.926 23.422 8.234 1 87.38 80 ARG A CA 1
ATOM 642 C C . ARG A 1 80 ? 5.09 23.844 9.125 1 87.38 80 ARG A C 1
ATOM 644 O O . ARG A 1 80 ? 6.141 23.203 9.125 1 87.38 80 ARG A O 1
ATOM 651 N N . GLN A 1 81 ? 4.898 24.812 9.875 1 80.69 81 GLN A N 1
ATOM 652 C CA . GLN A 1 81 ? 5.93 25.312 10.781 1 80.69 81 GLN A CA 1
ATOM 653 C C . GLN A 1 81 ? 6.012 24.469 12.047 1 80.69 81 GLN A C 1
ATOM 655 O O . GLN A 1 81 ? 7.105 24.188 12.539 1 80.69 81 GLN A O 1
ATOM 660 N N . GLU A 1 82 ? 4.855 24.125 12.539 1 88.94 82 GLU A N 1
ATOM 661 C CA . GLU A 1 82 ? 4.805 23.328 13.773 1 88.94 82 GLU A CA 1
ATOM 662 C C . GLU A 1 82 ? 5.039 21.859 13.484 1 88.94 82 GLU A C 1
ATOM 664 O O . GLU A 1 82 ? 4.531 21.312 12.5 1 88.94 82 GLU A O 1
ATOM 669 N N . GLU A 1 83 ? 5.785 21.297 14.391 1 91.38 83 GLU A N 1
ATOM 670 C CA . GLU A 1 83 ? 6.027 19.859 14.273 1 91.38 83 GLU A CA 1
ATOM 671 C C . GLU A 1 83 ? 4.82 19.047 14.758 1 91.38 83 GLU A C 1
ATOM 673 O O . GLU A 1 83 ? 4.203 19.406 15.766 1 91.38 83 GLU A O 1
ATOM 678 N N . LEU A 1 84 ? 4.461 18.094 14.023 1 95.56 84 LEU A N 1
ATOM 679 C CA . LEU A 1 84 ? 3.385 17.188 14.391 1 95.56 84 LEU A CA 1
ATOM 680 C C . LEU A 1 84 ? 3.922 15.773 14.633 1 95.56 84 LEU A C 1
ATOM 682 O O . LEU A 1 84 ? 4.879 15.352 13.977 1 95.56 84 LEU A O 1
ATOM 686 N N . TYR A 1 85 ? 3.318 15.086 15.57 1 95.25 85 TYR A N 1
ATOM 687 C CA . TYR A 1 85 ? 3.596 13.664 15.766 1 95.25 85 TYR A CA 1
ATOM 688 C C . TYR A 1 85 ? 2.82 12.82 14.766 1 95.25 85 TYR A C 1
ATOM 690 O O . TYR A 1 85 ? 1.673 13.125 14.43 1 95.25 85 TYR A O 1
ATOM 698 N N . GLN A 1 86 ? 3.508 11.805 14.32 1 94.88 86 GLN A N 1
ATOM 699 C CA . GLN A 1 86 ? 2.887 10.961 13.297 1 94.88 86 GLN A CA 1
ATOM 700 C C . GLN A 1 86 ? 2.781 9.516 13.766 1 94.88 86 GLN A C 1
ATOM 702 O O . GLN A 1 86 ? 3.721 8.977 14.359 1 94.88 86 GLN A O 1
ATOM 707 N N . TRP A 1 87 ? 1.633 8.953 13.531 1 95.06 87 TRP A N 1
ATOM 708 C CA . TRP A 1 87 ? 1.397 7.523 13.703 1 95.06 87 TRP A CA 1
ATOM 709 C C . TRP A 1 87 ? 0.898 6.895 12.398 1 95.06 87 TRP A C 1
ATOM 711 O O . TRP A 1 87 ? -0.213 7.184 11.953 1 95.06 87 TRP A O 1
ATOM 721 N N . THR A 1 88 ? 1.777 6 11.805 1 94.12 88 THR A N 1
ATOM 722 C CA . THR A 1 88 ? 1.434 5.316 10.562 1 94.12 88 THR A CA 1
ATOM 723 C C . THR A 1 88 ? 0.975 3.887 10.836 1 94.12 88 THR A C 1
ATOM 725 O O . THR A 1 88 ? 1.6 3.17 11.625 1 94.12 88 THR A O 1
ATOM 728 N N . ALA A 1 89 ? -0.133 3.508 10.219 1 93.94 89 ALA A N 1
ATOM 729 C CA . ALA A 1 89 ? -0.653 2.148 10.328 1 93.94 89 ALA A CA 1
ATOM 730 C C . ALA A 1 89 ? -1.029 1.591 8.961 1 93.94 89 ALA A C 1
ATOM 732 O O . ALA A 1 89 ? -1.527 2.322 8.102 1 93.94 89 ALA A O 1
ATOM 733 N N . LEU A 1 90 ? -0.754 0.363 8.789 1 94.19 90 LEU A N 1
ATOM 734 C CA . LEU A 1 90 ? -1.111 -0.341 7.566 1 94.19 90 LEU A CA 1
ATOM 735 C C . LEU A 1 90 ? -2.207 -1.369 7.828 1 94.19 90 LEU A C 1
ATOM 737 O O . LEU A 1 90 ? -2.24 -1.986 8.898 1 94.19 90 LEU A O 1
ATOM 741 N N . SER A 1 91 ? -3.072 -1.503 6.887 1 93.75 91 SER A N 1
ATOM 742 C CA . SER A 1 91 ? -4.125 -2.512 6.949 1 93.75 91 SER A CA 1
ATOM 743 C C . SER A 1 91 ? -4.527 -2.98 5.555 1 93.75 91 SER A C 1
ATOM 745 O O . SER A 1 91 ? -3.908 -2.596 4.562 1 93.75 91 SER A O 1
ATOM 747 N N . THR A 1 92 ? -5.441 -3.932 5.535 1 92.25 92 THR A N 1
ATOM 748 C CA . THR A 1 92 ? -6.023 -4.391 4.277 1 92.25 92 THR A CA 1
ATOM 749 C C . THR A 1 92 ? -7.523 -4.125 4.246 1 92.25 92 THR A C 1
ATOM 751 O O . THR A 1 92 ? -8.18 -4.113 5.289 1 92.25 92 THR A O 1
ATOM 754 N N . ALA A 1 93 ? -7.965 -3.723 3.09 1 93.19 93 ALA A N 1
ATOM 755 C CA . ALA A 1 93 ? -9.398 -3.598 2.844 1 93.19 93 ALA A CA 1
ATOM 756 C C . ALA A 1 93 ? -9.852 -4.547 1.739 1 93.19 93 ALA A C 1
ATOM 758 O O . ALA A 1 93 ? -9.039 -4.984 0.918 1 93.19 93 ALA A O 1
ATOM 759 N N . LYS A 1 94 ? -11.133 -4.906 1.828 1 93.38 94 LYS A N 1
ATOM 760 C CA . LYS A 1 94 ? -11.711 -5.688 0.738 1 93.38 94 LYS A CA 1
ATOM 761 C C . LYS A 1 94 ? -12.125 -4.785 -0.422 1 93.38 94 LYS A C 1
ATOM 763 O O . LYS A 1 94 ? -12.672 -3.699 -0.208 1 93.38 94 LYS A O 1
ATOM 768 N N . ARG A 1 95 ? -11.75 -5.18 -1.53 1 92.31 95 ARG A N 1
ATOM 769 C CA . ARG A 1 95 ? -12.102 -4.48 -2.762 1 92.31 95 ARG A CA 1
ATOM 770 C C . ARG A 1 95 ? -12.766 -5.426 -3.758 1 92.31 95 ARG A C 1
ATOM 772 O O . ARG A 1 95 ? -12.266 -6.523 -4.012 1 92.31 95 ARG A O 1
ATOM 779 N N . VAL A 1 96 ? -13.914 -5.02 -4.223 1 93.81 96 VAL A N 1
ATOM 780 C CA . VAL A 1 96 ? -14.625 -5.797 -5.234 1 93.81 96 VAL A CA 1
ATOM 781 C C . VAL A 1 96 ? -14.297 -5.258 -6.625 1 93.81 96 VAL A C 1
ATOM 783 O O . VAL A 1 96 ? -14.469 -4.066 -6.891 1 93.81 96 VAL A O 1
ATOM 786 N N . THR A 1 97 ? -13.781 -6.199 -7.406 1 91.31 97 THR A N 1
ATOM 787 C CA . THR A 1 97 ? -13.469 -5.844 -8.789 1 91.31 97 THR A CA 1
ATOM 788 C C . THR A 1 97 ? -14.297 -6.676 -9.766 1 91.31 97 THR A C 1
ATOM 790 O O . THR A 1 97 ? -14.82 -7.73 -9.398 1 91.31 97 THR A O 1
ATOM 793 N N . TYR A 1 98 ? -14.391 -6.094 -10.922 1 93.19 98 TYR A N 1
ATOM 794 C CA . TYR A 1 98 ? -15.117 -6.785 -11.984 1 93.19 98 TYR A CA 1
ATOM 795 C C . TYR A 1 98 ? -14.195 -7.09 -13.164 1 93.19 98 TYR A C 1
ATOM 797 O O . TYR A 1 98 ? -13.383 -6.254 -13.555 1 93.19 98 TYR A O 1
ATOM 805 N N . TRP A 1 99 ? -14.312 -8.312 -13.57 1 91.44 99 TRP A N 1
ATOM 806 C CA . TRP A 1 99 ? -13.492 -8.766 -14.688 1 91.44 99 TRP A CA 1
ATOM 807 C C . TRP A 1 99 ? -14.359 -9.109 -15.898 1 91.44 99 TRP A C 1
ATOM 809 O O . TRP A 1 99 ? -15.203 -10 -15.828 1 91.44 99 TRP A O 1
ATOM 819 N N . ASP A 1 100 ? -14.117 -8.422 -16.984 1 93.44 100 ASP A N 1
ATOM 820 C CA . ASP A 1 100 ? -14.93 -8.578 -18.188 1 93.44 100 ASP A CA 1
ATOM 821 C C . ASP A 1 100 ? -14.328 -9.617 -19.125 1 93.44 100 ASP A C 1
ATOM 823 O O . ASP A 1 100 ? -13.125 -9.594 -19.406 1 93.44 100 ASP A O 1
ATOM 827 N N . PRO A 1 101 ? -15.188 -10.539 -19.656 1 91.81 101 PRO A N 1
ATOM 828 C CA . PRO A 1 101 ? -14.68 -11.555 -20.594 1 91.81 101 PRO A CA 1
ATOM 829 C C . PRO A 1 101 ? -14.344 -10.977 -21.969 1 91.81 101 PRO A C 1
ATOM 831 O O . PRO A 1 101 ? -15.016 -10.062 -22.438 1 91.81 101 PRO A O 1
ATOM 834 N N . LEU A 1 102 ? -13.32 -11.492 -22.516 1 90.31 102 LEU A N 1
ATOM 835 C CA . LEU A 1 102 ? -12.922 -11.094 -23.859 1 90.31 102 LEU A CA 1
ATOM 836 C C . LEU A 1 102 ? -13.586 -11.977 -24.906 1 90.31 102 LEU A C 1
ATOM 838 O O . LEU A 1 102 ? -13.492 -11.703 -26.109 1 90.31 102 LEU A O 1
ATOM 842 N N . VAL A 1 103 ? -14.133 -13.07 -24.484 1 90.12 103 VAL A N 1
ATOM 843 C CA . VAL A 1 103 ? -14.812 -14.016 -25.375 1 90.12 103 VAL A CA 1
ATOM 844 C C . VAL A 1 103 ? -16.328 -13.875 -25.219 1 90.12 103 VAL A C 1
ATOM 846 O O . VAL A 1 103 ? -16.844 -13.867 -24.094 1 90.12 103 VAL A O 1
ATOM 849 N N . GLU A 1 104 ? -16.984 -13.82 -26.312 1 89.06 104 GLU A N 1
ATOM 850 C CA . GLU A 1 104 ? -18.438 -13.68 -26.312 1 89.06 104 GLU A CA 1
ATOM 851 C C . GLU A 1 104 ? -19.094 -14.883 -25.641 1 89.06 104 GLU A C 1
ATOM 853 O O . GLU A 1 104 ? -18.703 -16.031 -25.859 1 89.06 104 GLU A O 1
ATOM 858 N N . GLY A 1 105 ? -20.141 -14.578 -24.859 1 92 105 GLY A N 1
ATOM 859 C CA . GLY A 1 105 ? -20.891 -15.648 -24.234 1 92 105 GLY A CA 1
ATOM 860 C C . GLY A 1 105 ? -20.469 -15.906 -22.797 1 92 105 GLY A C 1
ATOM 861 O O . GLY A 1 105 ? -21.203 -16.547 -22.031 1 92 105 GLY A O 1
ATOM 862 N N . MET A 1 106 ? -19.25 -15.578 -22.453 1 91.19 106 MET A N 1
ATOM 863 C CA . MET A 1 106 ? -18.797 -15.75 -21.078 1 91.19 106 MET A CA 1
ATOM 864 C C . MET A 1 106 ? -19.297 -14.617 -20.188 1 91.19 106 MET A C 1
ATOM 866 O O . MET A 1 106 ? -19.594 -13.523 -20.672 1 91.19 106 MET A O 1
ATOM 870 N N . ASN A 1 107 ? -19.516 -14.867 -18.922 1 92.94 107 ASN A N 1
ATOM 871 C CA . ASN A 1 107 ? -20.062 -13.906 -17.969 1 92.94 107 ASN A CA 1
ATOM 872 C C . ASN A 1 107 ? -18.969 -13.125 -17.266 1 92.94 107 ASN A C 1
ATOM 874 O O . ASN A 1 107 ? -17.844 -13.617 -17.125 1 92.94 107 ASN A O 1
ATOM 878 N N . ARG A 1 108 ? -19.422 -11.969 -16.891 1 93.44 108 ARG A N 1
ATOM 879 C CA . ARG A 1 108 ? -18.562 -11.141 -16.062 1 93.44 108 ARG A CA 1
ATOM 880 C C . ARG A 1 108 ? -18.281 -11.812 -14.719 1 93.44 108 ARG A C 1
ATOM 882 O O . ARG A 1 108 ? -19.172 -12.422 -14.125 1 93.44 108 ARG A O 1
ATOM 889 N N . LEU A 1 109 ? -17 -11.609 -14.172 1 91.88 109 LEU A N 1
ATOM 890 C CA . LEU A 1 109 ? -16.641 -12.18 -12.875 1 91.88 109 LEU A CA 1
ATOM 891 C C . LEU A 1 109 ? -16.516 -11.094 -11.82 1 91.88 109 LEU A C 1
ATOM 893 O O . LEU A 1 109 ? -15.984 -10.016 -12.086 1 91.88 109 LEU A O 1
ATOM 897 N N . LYS A 1 110 ? -17.141 -11.375 -10.656 1 93.44 110 LYS A N 1
ATOM 898 C CA . LYS A 1 110 ? -16.938 -10.555 -9.469 1 93.44 110 LYS A CA 1
ATOM 899 C C . LYS A 1 110 ? -15.859 -11.156 -8.562 1 93.44 110 LYS A C 1
ATOM 901 O O . LYS A 1 110 ? -16 -12.281 -8.086 1 93.44 110 LYS A O 1
ATOM 906 N N . VAL A 1 111 ? -14.82 -10.344 -8.469 1 91.94 111 VAL A N 1
ATOM 907 C CA . VAL A 1 111 ? -13.695 -10.859 -7.699 1 91.94 111 VAL A CA 1
ATOM 908 C C . VAL A 1 111 ? -13.43 -9.953 -6.5 1 91.94 111 VAL A C 1
ATOM 910 O O . VAL A 1 111 ? -13.352 -8.734 -6.641 1 91.94 111 VAL A O 1
ATOM 913 N N . THR A 1 112 ? -13.359 -10.539 -5.301 1 92.38 112 THR A N 1
ATOM 914 C CA . THR A 1 112 ? -13.016 -9.781 -4.102 1 92.38 112 THR A CA 1
ATOM 915 C C . THR A 1 112 ? -11.531 -9.93 -3.773 1 92.38 112 THR A C 1
ATOM 917 O O . THR A 1 112 ? -11.023 -11.047 -3.678 1 92.38 112 THR A O 1
ATOM 920 N N . LEU A 1 113 ? -10.914 -8.766 -3.697 1 91 113 LEU A N 1
ATOM 921 C CA . LEU A 1 113 ? -9.477 -8.758 -3.43 1 91 113 LEU A CA 1
ATOM 922 C C . LEU A 1 113 ? -9.172 -8.047 -2.117 1 91 113 LEU A C 1
ATOM 924 O O . LEU A 1 113 ? -9.922 -7.156 -1.7 1 91 113 LEU A O 1
ATOM 928 N N . ASP A 1 114 ? -8.055 -8.5 -1.488 1 91.44 114 ASP A N 1
ATOM 929 C CA . ASP A 1 114 ? -7.484 -7.688 -0.416 1 91.44 114 ASP A CA 1
ATOM 930 C C . ASP A 1 114 ? -6.652 -6.539 -0.979 1 91.44 114 ASP A C 1
ATOM 932 O O . ASP A 1 114 ? -5.91 -6.719 -1.944 1 91.44 114 ASP A O 1
ATOM 936 N N . THR A 1 115 ? -6.887 -5.418 -0.463 1 92.88 115 THR A N 1
ATOM 937 C CA . THR A 1 115 ? -6.141 -4.258 -0.933 1 92.88 115 THR A CA 1
ATOM 938 C C . THR A 1 115 ? -5.461 -3.541 0.232 1 92.88 115 THR A C 1
ATOM 940 O O . THR A 1 115 ? -6.059 -3.375 1.297 1 92.88 115 THR A O 1
ATOM 943 N N . PRO A 1 116 ? -4.18 -3.15 0.005 1 94.88 116 PRO A N 1
ATOM 944 C CA . PRO A 1 116 ? -3.484 -2.445 1.085 1 94.88 116 PRO A CA 1
ATOM 945 C C . PRO A 1 116 ? -4.078 -1.066 1.366 1 94.88 116 PRO A C 1
ATOM 947 O O . PRO A 1 116 ? -4.5 -0.371 0.439 1 94.88 116 PRO A O 1
ATOM 950 N N . VAL A 1 117 ? -4.117 -0.743 2.607 1 95.75 117 VAL A N 1
ATOM 951 C CA . VAL A 1 117 ? -4.57 0.57 3.053 1 95.75 117 VAL A CA 1
ATOM 952 C C . VAL A 1 117 ? -3.561 1.162 4.035 1 95.75 117 VAL A C 1
ATOM 954 O O . VAL A 1 117 ? -3.057 0.46 4.914 1 95.75 117 VAL A O 1
ATOM 957 N N . ILE A 1 118 ? -3.262 2.41 3.863 1 96.5 118 ILE A N 1
ATOM 958 C CA . ILE A 1 118 ? -2.387 3.09 4.812 1 96.5 118 ILE A CA 1
ATOM 959 C C . ILE A 1 118 ? -3.168 4.172 5.555 1 96.5 118 ILE A C 1
ATOM 961 O O . ILE A 1 118 ? -4.012 4.852 4.961 1 96.5 118 ILE A O 1
ATOM 965 N N . PHE A 1 119 ? -2.986 4.227 6.82 1 96.88 119 PHE A N 1
ATOM 966 C CA . PH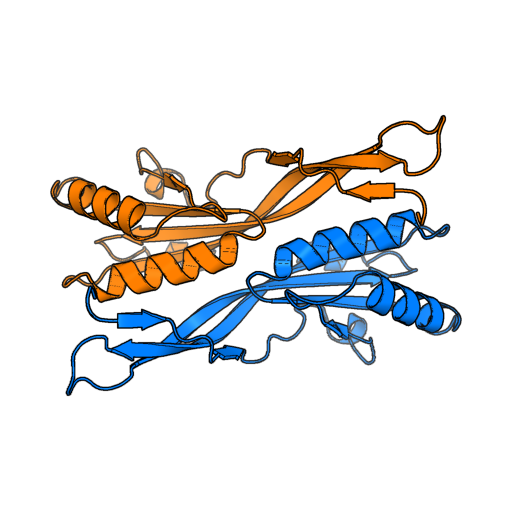E A 1 119 ? -3.518 5.277 7.68 1 96.88 119 PHE A CA 1
ATOM 967 C C . PHE A 1 119 ? -2.387 6.059 8.336 1 96.88 119 PHE A C 1
ATOM 969 O O . PHE A 1 119 ? -1.446 5.469 8.875 1 96.88 119 PHE A O 1
ATOM 976 N N . ILE A 1 120 ? -2.502 7.344 8.273 1 97.06 120 ILE A N 1
ATOM 977 C CA . ILE A 1 120 ? -1.542 8.195 8.969 1 97.06 120 ILE A CA 1
ATOM 978 C C . ILE A 1 120 ? -2.283 9.188 9.859 1 97.06 120 ILE A C 1
ATOM 980 O O . ILE A 1 120 ? -3.055 10.016 9.375 1 97.06 120 ILE A O 1
ATOM 984 N N . MET A 1 121 ? -2.082 9.062 11.117 1 97.25 121 MET A N 1
ATOM 985 C CA . MET A 1 121 ? -2.629 10.047 12.055 1 97.25 121 MET A CA 1
ATOM 986 C C . MET A 1 121 ? -1.578 11.086 12.43 1 97.25 121 MET A C 1
ATOM 988 O O . MET A 1 121 ? -0.486 10.742 12.875 1 97.25 121 MET A O 1
ATOM 992 N N . LEU A 1 122 ? -1.867 12.297 12.188 1 97.25 122 LEU A N 1
ATOM 993 C CA . LEU A 1 122 ? -1.051 13.414 12.656 1 97.25 122 LEU A CA 1
ATOM 994 C C . LEU A 1 122 ? -1.656 14.039 13.914 1 97.25 122 LEU A C 1
ATOM 996 O O . LEU A 1 122 ? -2.875 14.195 14.008 1 97.25 122 LEU A O 1
ATOM 1000 N N . SER A 1 123 ? -0.825 14.352 14.859 1 96.81 123 SER A N 1
ATOM 1001 C CA . SER A 1 123 ? -1.275 14.867 16.156 1 96.81 123 SER A CA 1
ATOM 1002 C C . SER A 1 123 ? -0.388 16.016 16.625 1 96.81 123 SER A C 1
ATOM 1004 O O . SER A 1 123 ? 0.833 15.977 16.453 1 96.81 123 SER A O 1
ATOM 1006 N N . ARG A 1 124 ? -0.955 17 17.266 1 95.88 124 ARG A N 1
ATOM 1007 C CA . ARG A 1 124 ? -0.205 18.062 17.906 1 95.88 124 ARG A CA 1
ATOM 1008 C C . ARG A 1 124 ? 0.431 17.578 19.219 1 95.88 124 ARG A C 1
ATOM 1010 O O . ARG A 1 124 ? 1.378 18.188 19.719 1 95.88 124 ARG A O 1
ATOM 1017 N N . ASP A 1 125 ? -0.139 16.516 19.766 1 94.62 125 ASP A N 1
ATOM 1018 C CA . ASP A 1 125 ? 0.354 15.945 21.016 1 94.62 125 ASP A CA 1
ATOM 1019 C C . ASP A 1 125 ? 1.104 14.641 20.766 1 94.62 125 ASP A C 1
ATOM 1021 O O . ASP A 1 125 ? 0.747 13.875 19.875 1 94.62 125 ASP A O 1
ATOM 1025 N N . PRO A 1 126 ? 2.082 14.367 21.625 1 93.69 126 PRO A N 1
ATOM 1026 C CA . PRO A 1 126 ? 2.764 13.07 21.516 1 93.69 126 PRO A CA 1
ATOM 1027 C C . PRO A 1 126 ? 1.842 11.891 21.797 1 93.69 126 PRO A C 1
ATOM 1029 O O . PRO A 1 126 ? 0.902 12.008 22.578 1 93.69 126 PRO A O 1
ATOM 1032 N N . TYR A 1 127 ? 2.141 10.766 21.031 1 91.81 127 TYR A N 1
ATOM 1033 C CA . TYR A 1 127 ? 1.363 9.555 21.281 1 91.81 127 TYR A CA 1
ATOM 1034 C C . TYR A 1 127 ? 1.849 8.852 22.547 1 91.81 127 TYR A C 1
ATOM 1036 O O . TYR A 1 127 ? 3.051 8.812 22.812 1 91.81 127 TYR A O 1
ATOM 1044 N N . PRO A 1 128 ? 0.865 8.328 23.266 1 86.25 128 PRO A N 1
ATOM 1045 C CA . PRO A 1 128 ? 1.272 7.617 24.484 1 86.25 128 PRO A CA 1
ATOM 1046 C C . PRO A 1 128 ? 2.18 6.422 24.188 1 86.25 128 PRO A C 1
ATOM 1048 O O . PRO A 1 128 ? 1.932 5.672 23.25 1 86.25 128 PRO A O 1
ATOM 1051 N N . PRO A 1 129 ? 3.281 6.301 24.953 1 78.5 129 PRO A N 1
ATOM 1052 C CA . PRO A 1 129 ? 4.234 5.207 24.75 1 78.5 129 PRO A CA 1
ATOM 1053 C C . PRO A 1 129 ? 3.561 3.838 24.688 1 78.5 129 PRO A C 1
ATOM 1055 O O . PRO A 1 129 ? 4.004 2.953 23.953 1 78.5 129 PRO A O 1
ATOM 1058 N N . GLU A 1 130 ? 2.459 3.66 25.422 1 73.56 130 GLU A N 1
ATOM 1059 C CA . GLU A 1 130 ? 1.764 2.379 25.516 1 73.56 130 GLU A CA 1
ATOM 1060 C C . GLU A 1 130 ? 1.123 2.014 24.172 1 73.56 130 GLU A C 1
ATOM 1062 O O . GLU A 1 130 ? 0.859 0.84 23.906 1 73.56 130 GLU A O 1
ATOM 1067 N N . LEU A 1 131 ? 0.897 3.01 23.344 1 68.62 131 LEU A N 1
ATOM 1068 C CA . LEU A 1 131 ? 0.187 2.775 22.094 1 68.62 131 LEU A CA 1
ATOM 1069 C C . LEU A 1 131 ? 1.165 2.635 20.938 1 68.62 131 LEU A C 1
ATOM 1071 O O . LEU A 1 131 ? 0.773 2.25 19.828 1 68.62 131 LEU A O 1
ATOM 1075 N N . GLN A 1 132 ? 2.334 3.062 21.062 1 57.28 132 GLN A N 1
ATOM 1076 C CA . GLN A 1 132 ? 3.309 3.049 19.984 1 57.28 132 GLN A CA 1
ATOM 1077 C C . GLN A 1 132 ? 3.711 1.621 19.625 1 57.28 132 GLN A C 1
ATOM 1079 O O . GLN A 1 132 ? 4.129 1.354 18.5 1 57.28 132 GLN A O 1
ATOM 1084 N N . CYS A 1 133 ? 3.441 0.708 20.453 1 47.88 133 CYS A N 1
ATOM 1085 C CA . CYS A 1 133 ? 3.844 -0.672 20.219 1 47.88 133 CYS A CA 1
ATOM 1086 C C . CYS A 1 133 ? 2.771 -1.42 19.422 1 47.88 133 CYS A C 1
ATOM 1088 O O . CYS A 1 133 ? 2.896 -2.623 19.188 1 47.88 133 CYS A O 1
ATOM 1090 N N . LEU A 1 134 ? 1.755 -0.813 18.953 1 42.22 134 LEU A N 1
ATOM 1091 C CA . LEU A 1 134 ? 0.747 -1.592 18.234 1 42.22 134 LEU A CA 1
ATOM 1092 C C . LEU A 1 134 ? 1.044 -1.629 16.734 1 42.22 134 LEU A C 1
ATOM 1094 O O . LEU A 1 134 ? 1.568 -0.662 16.188 1 42.22 134 LEU A O 1
ATOM 1098 N N . MET B 1 1 ? 6.711 25.625 1.342 1 52.03 1 MET B N 1
ATOM 1099 C CA . MET B 1 1 ? 6.613 24.328 0.675 1 52.03 1 MET B CA 1
ATOM 1100 C C . MET B 1 1 ? 5.973 24.469 -0.702 1 52.03 1 MET B C 1
ATOM 1102 O O . MET B 1 1 ? 6.156 23.625 -1.569 1 52.03 1 MET B O 1
ATOM 1106 N N . ASP B 1 2 ? 5.383 25.641 -0.823 1 65.75 2 ASP B N 1
ATOM 1107 C CA . ASP B 1 2 ? 4.875 26.016 -2.141 1 65.75 2 ASP B CA 1
ATOM 1108 C C . ASP B 1 2 ? 6.016 26.234 -3.131 1 65.75 2 ASP B C 1
ATOM 1110 O O . ASP B 1 2 ? 5.781 26.5 -4.312 1 65.75 2 ASP B O 1
ATOM 1114 N N . LYS B 1 3 ? 7.238 25.766 -2.557 1 82.62 3 LYS B N 1
ATOM 1115 C CA . LYS B 1 3 ? 8.352 26.141 -3.42 1 82.62 3 LYS B CA 1
ATOM 1116 C C . LYS B 1 3 ? 9.102 24.906 -3.928 1 82.62 3 LYS B C 1
ATOM 1118 O O . LYS B 1 3 ? 10.195 25.031 -4.477 1 82.62 3 LYS B O 1
ATOM 1123 N N . TYR B 1 4 ? 8.547 23.688 -3.65 1 88.75 4 TYR B N 1
ATOM 1124 C CA . TYR B 1 4 ? 9.242 22.469 -4.07 1 88.75 4 TYR B CA 1
ATOM 1125 C C . TYR B 1 4 ? 8.312 21.562 -4.855 1 88.75 4 TYR B C 1
ATOM 1127 O O . TYR B 1 4 ? 7.094 21.594 -4.664 1 88.75 4 TYR B O 1
ATOM 1135 N N . VAL B 1 5 ? 8.984 20.812 -5.758 1 87.38 5 VAL B N 1
ATOM 1136 C CA . VAL B 1 5 ? 8.273 19.766 -6.48 1 87.38 5 VAL B CA 1
ATOM 1137 C C . VAL B 1 5 ? 9 18.438 -6.305 1 87.38 5 VAL B C 1
ATOM 1139 O O . VAL B 1 5 ? 10.234 18.391 -6.285 1 87.38 5 VAL B O 1
ATOM 1142 N N . ILE B 1 6 ? 8.211 17.406 -6.133 1 87 6 ILE B N 1
ATOM 1143 C CA . ILE B 1 6 ? 8.797 16.094 -5.945 1 87 6 ILE B CA 1
ATOM 1144 C C . ILE B 1 6 ? 9.414 15.609 -7.258 1 87 6 ILE B C 1
ATOM 1146 O O . ILE B 1 6 ? 8.773 15.648 -8.305 1 87 6 ILE B O 1
ATOM 1150 N N . SER B 1 7 ? 10.695 15.133 -7.113 1 89.12 7 SER B N 1
ATOM 1151 C CA . SER B 1 7 ? 11.422 14.633 -8.273 1 89.12 7 SER B CA 1
ATOM 1152 C C . SER B 1 7 ? 11.047 13.188 -8.578 1 89.12 7 SER B C 1
ATOM 1154 O O . SER B 1 7 ? 10.57 12.461 -7.699 1 89.12 7 SER B O 1
ATOM 1156 N N . GLU B 1 8 ? 11.227 12.75 -9.797 1 83.69 8 GLU B N 1
ATOM 1157 C CA . GLU B 1 8 ? 10.992 11.367 -10.195 1 83.69 8 GLU B CA 1
ATOM 1158 C C . GLU B 1 8 ? 12.109 10.453 -9.703 1 83.69 8 GLU B C 1
ATOM 1160 O O . GLU B 1 8 ? 11.953 9.234 -9.656 1 83.69 8 GLU B O 1
ATOM 1165 N N . GLU B 1 9 ? 13.195 11.078 -9.391 1 84.88 9 GLU B N 1
ATOM 1166 C CA . GLU B 1 9 ? 14.312 10.289 -8.875 1 84.88 9 GLU B CA 1
ATOM 1167 C C . GLU B 1 9 ? 14.008 9.75 -7.48 1 84.88 9 GLU B C 1
ATOM 1169 O O . GLU B 1 9 ? 13.594 10.508 -6.598 1 84.88 9 GLU B O 1
ATOM 1174 N N . GLU B 1 10 ? 14.062 8.438 -7.391 1 84.19 10 GLU B N 1
ATOM 1175 C CA . GLU B 1 10 ? 13.836 7.824 -6.086 1 84.19 10 GLU B CA 1
ATOM 1176 C C . GLU B 1 10 ? 14.648 6.543 -5.934 1 84.19 10 GLU B C 1
ATOM 1178 O O . GLU B 1 10 ? 15.094 5.957 -6.926 1 84.19 10 GLU B O 1
ATOM 1183 N N . GLU B 1 11 ? 14.914 6.277 -4.727 1 87.19 11 GLU B N 1
ATOM 1184 C CA . GLU B 1 11 ? 15.57 5.023 -4.359 1 87.19 11 GLU B CA 1
ATOM 1185 C C . GLU B 1 11 ? 14.805 4.309 -3.244 1 87.19 11 GLU B C 1
ATOM 1187 O O . GLU B 1 11 ? 14.422 4.93 -2.252 1 87.19 11 GLU B O 1
ATOM 1192 N N . VAL B 1 12 ? 14.477 3.109 -3.582 1 85.81 12 VAL B N 1
ATOM 1193 C CA . VAL B 1 12 ? 13.828 2.34 -2.525 1 85.81 12 VAL B CA 1
ATOM 1194 C C . VAL B 1 12 ? 14.852 1.436 -1.841 1 85.81 12 VAL B C 1
ATOM 1196 O O . VAL B 1 12 ? 15.57 0.691 -2.506 1 85.81 12 VAL B O 1
ATOM 1199 N N . LEU B 1 13 ? 14.914 1.665 -0.503 1 81.5 13 LEU B N 1
ATOM 1200 C CA . LEU B 1 13 ? 15.773 0.798 0.292 1 81.5 13 LEU B CA 1
ATOM 1201 C C . LEU B 1 13 ? 15.086 -0.528 0.592 1 81.5 13 LEU B C 1
ATOM 1203 O O . LEU B 1 13 ? 13.875 -0.564 0.837 1 81.5 13 LEU B O 1
ATOM 1207 N N . ASP B 1 14 ? 15.75 -1.517 0.486 1 75.12 14 ASP B N 1
ATOM 1208 C CA . ASP B 1 14 ? 15.258 -2.889 0.414 1 75.12 14 ASP B CA 1
ATOM 1209 C C . ASP B 1 14 ? 14.438 -3.244 1.652 1 75.12 14 ASP B C 1
ATOM 1211 O O . ASP B 1 14 ? 14.711 -2.744 2.746 1 75.12 14 ASP B O 1
ATOM 1215 N N . ALA B 1 15 ? 13.281 -3.828 1.389 1 84.56 15 ALA B N 1
ATOM 1216 C CA . ALA B 1 15 ? 12.477 -4.492 2.41 1 84.56 15 ALA B CA 1
ATOM 1217 C C . ALA B 1 15 ? 12.453 -6.004 2.197 1 84.56 15 ALA B C 1
ATOM 1219 O O . ALA B 1 15 ? 12.055 -6.48 1.131 1 84.56 15 ALA B O 1
ATOM 1220 N N . GLU B 1 16 ? 12.945 -6.695 3.188 1 90.38 16 GLU B N 1
ATOM 1221 C CA . GLU B 1 16 ? 12.93 -8.148 3.111 1 90.38 16 GLU B CA 1
ATOM 1222 C C . GLU B 1 16 ? 11.539 -8.703 3.389 1 90.38 16 GLU B C 1
ATOM 1224 O O . GLU B 1 16 ? 10.812 -8.188 4.238 1 90.38 16 GLU B O 1
ATOM 1229 N N . PRO B 1 17 ? 11.203 -9.75 2.607 1 93.94 17 PRO B N 1
ATOM 1230 C CA . PRO B 1 17 ? 9.914 -10.367 2.93 1 93.94 17 PRO B CA 1
ATOM 1231 C C . PRO B 1 17 ? 9.82 -10.805 4.391 1 93.94 17 PRO B C 1
ATOM 1233 O O . PRO B 1 17 ? 10.734 -11.461 4.902 1 93.94 17 PRO B O 1
ATOM 1236 N N . PRO B 1 18 ? 8.734 -10.391 5.008 1 92.88 18 PRO B N 1
ATOM 1237 C CA . PRO B 1 18 ? 8.602 -10.688 6.438 1 92.88 18 PRO B CA 1
ATOM 1238 C C . PRO B 1 18 ? 8.094 -12.109 6.699 1 92.88 18 PRO B C 1
ATOM 1240 O O . PRO B 1 18 ? 7.152 -12.297 7.473 1 92.88 18 PRO B O 1
ATOM 1243 N N . PHE B 1 19 ? 8.609 -13.047 6.059 1 94.12 19 PHE B N 1
ATOM 1244 C CA . PHE B 1 19 ? 8.289 -14.453 6.273 1 94.12 19 PHE B CA 1
ATOM 1245 C C . PHE B 1 19 ? 9.43 -15.164 6.996 1 94.12 19 PHE B C 1
ATOM 1247 O O . PHE B 1 19 ? 10.578 -14.734 6.91 1 94.12 19 PHE B O 1
ATOM 1254 N N . PRO B 1 20 ? 9.047 -16.234 7.766 1 93.62 20 PRO B N 1
ATOM 1255 C CA . PRO B 1 20 ? 10.117 -16.984 8.43 1 93.62 20 PRO B CA 1
ATOM 1256 C C . PRO B 1 20 ? 11.188 -17.469 7.449 1 93.62 20 PRO B C 1
ATOM 1258 O O . PRO B 1 20 ? 10.875 -17.812 6.309 1 93.62 20 PRO B O 1
ATOM 1261 N N . GLU B 1 21 ? 12.398 -17.578 7.926 1 93.62 21 GLU B N 1
ATOM 1262 C CA . GLU B 1 21 ? 13.539 -17.891 7.078 1 93.62 21 GLU B CA 1
ATOM 1263 C C . GLU B 1 21 ? 13.367 -19.234 6.395 1 93.62 21 GLU B C 1
ATOM 1265 O O . GLU B 1 21 ? 13.594 -19.359 5.188 1 93.62 21 GLU B O 1
ATOM 1270 N N . PRO B 1 22 ? 12.93 -20.266 6.98 1 91.81 22 PRO B N 1
ATOM 1271 C CA . PRO B 1 22 ? 12.766 -21.562 6.305 1 91.81 22 PRO B CA 1
ATOM 1272 C C . PRO B 1 22 ? 11.758 -21.5 5.16 1 91.81 22 PRO B C 1
ATOM 1274 O O . PRO B 1 22 ? 11.805 -22.328 4.25 1 91.81 22 PR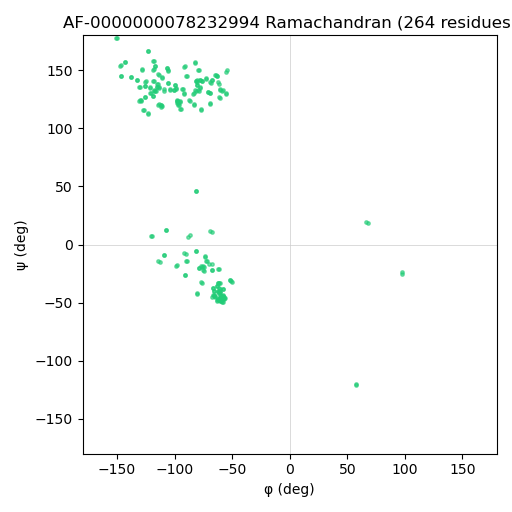O B O 1
ATOM 1277 N N . MET B 1 23 ? 10.883 -20.5 5.199 1 93.12 23 MET B N 1
ATOM 1278 C CA . MET B 1 23 ? 9.836 -20.406 4.188 1 93.12 23 MET B CA 1
ATOM 1279 C C . MET B 1 23 ? 10.297 -19.562 3 1 93.12 23 MET B C 1
ATOM 1281 O O . MET B 1 23 ? 9.812 -19.734 1.883 1 93.12 23 MET B O 1
ATOM 1285 N N . LYS B 1 24 ? 11.188 -18.719 3.291 1 95.06 24 LYS B N 1
ATOM 1286 C CA . LYS B 1 24 ? 11.539 -17.781 2.227 1 95.06 24 LYS B CA 1
ATOM 1287 C C . LYS B 1 24 ? 12.93 -18.078 1.671 1 95.06 24 LYS B C 1
ATOM 1289 O O . LYS B 1 24 ? 13.336 -17.5 0.66 1 95.06 24 LYS B O 1
ATOM 1294 N N . ALA B 1 25 ? 13.625 -18.953 2.32 1 94.62 25 ALA B N 1
ATOM 1295 C CA . ALA B 1 25 ? 14.969 -19.297 1.851 1 94.62 25 ALA B CA 1
ATOM 1296 C C . ALA B 1 25 ? 14.93 -19.875 0.441 1 94.62 25 ALA B C 1
ATOM 1298 O O . ALA B 1 25 ? 14.133 -20.781 0.16 1 94.62 25 ALA B O 1
ATOM 1299 N N . ASP B 1 26 ? 15.672 -19.359 -0.549 1 94.31 26 ASP B N 1
ATOM 1300 C CA . ASP B 1 26 ? 15.836 -19.828 -1.918 1 94.31 26 ASP B CA 1
ATOM 1301 C C . ASP B 1 26 ? 14.539 -19.703 -2.707 1 94.31 26 ASP B C 1
ATOM 1303 O O . ASP B 1 26 ? 14.289 -20.484 -3.639 1 94.31 26 ASP B O 1
ATOM 1307 N N . VAL B 1 27 ? 13.695 -18.906 -2.225 1 97.25 27 VAL B N 1
ATOM 1308 C CA . VAL B 1 27 ? 12.445 -18.656 -2.939 1 97.25 27 VAL B CA 1
ATOM 1309 C C . VAL B 1 27 ? 12.602 -17.453 -3.854 1 97.25 27 VAL B C 1
ATOM 1311 O O . VAL B 1 27 ? 13.102 -16.406 -3.432 1 97.25 27 VAL B O 1
ATOM 1314 N N . LYS B 1 28 ? 12.227 -17.594 -5.078 1 97.62 28 LYS B N 1
ATOM 1315 C CA . LYS B 1 28 ? 12.305 -16.484 -6.035 1 97.62 28 LYS B CA 1
ATOM 1316 C C . LYS B 1 28 ? 11.289 -15.398 -5.695 1 97.62 28 LYS B C 1
ATOM 1318 O O . LYS B 1 28 ? 10.156 -15.688 -5.309 1 97.62 28 LYS B O 1
ATOM 1323 N N . VAL B 1 29 ? 11.805 -14.172 -5.863 1 97.06 29 VAL B N 1
ATOM 1324 C CA . VAL B 1 29 ? 10.953 -13.008 -5.602 1 97.06 29 VAL B CA 1
ATOM 1325 C C . VAL B 1 29 ? 10.656 -12.281 -6.914 1 97.06 29 VAL B C 1
ATOM 1327 O O . VAL B 1 29 ? 11.578 -11.828 -7.602 1 97.06 29 VAL B O 1
ATOM 1330 N N . MET B 1 30 ? 9.352 -12.195 -7.234 1 97.62 30 MET B N 1
ATOM 1331 C CA . MET B 1 30 ? 8.883 -11.445 -8.391 1 97.62 30 MET B CA 1
ATOM 1332 C C . MET B 1 30 ? 8.641 -9.977 -8.031 1 97.62 30 MET B C 1
ATOM 1334 O O . MET B 1 30 ? 7.852 -9.68 -7.137 1 97.62 30 MET B O 1
ATOM 1338 N N . GLU B 1 31 ? 9.305 -9.141 -8.781 1 95.19 31 GLU B N 1
ATOM 1339 C CA . GLU B 1 31 ? 9.219 -7.707 -8.492 1 95.19 31 GLU B CA 1
ATOM 1340 C C . GLU B 1 31 ? 8.18 -7.027 -9.383 1 95.19 31 GLU B C 1
ATOM 1342 O O . GLU B 1 31 ? 8.273 -7.09 -10.609 1 95.19 31 GLU B O 1
ATOM 1347 N N . LEU B 1 32 ? 7.227 -6.457 -8.695 1 94.44 32 LEU B N 1
ATOM 1348 C CA . LEU B 1 32 ? 6.246 -5.676 -9.445 1 94.44 32 LEU B CA 1
ATOM 1349 C C . LEU B 1 32 ? 6.574 -4.188 -9.383 1 94.44 32 LEU B C 1
ATOM 1351 O O . LEU B 1 32 ? 6.91 -3.668 -8.312 1 94.44 32 LEU B O 1
ATOM 1355 N N . HIS B 1 33 ? 6.52 -3.543 -10.445 1 89.31 33 HIS B N 1
ATOM 1356 C CA . HIS B 1 33 ? 6.652 -2.098 -10.586 1 89.31 33 HIS B CA 1
ATOM 1357 C C . HIS B 1 33 ? 5.43 -1.495 -11.266 1 89.31 33 HIS B C 1
ATOM 1359 O O . HIS B 1 33 ? 4.621 -2.219 -11.859 1 89.31 33 HIS B O 1
ATOM 1365 N N . LYS B 1 34 ? 5.375 -0.237 -11.172 1 83.69 34 LYS B N 1
ATOM 1366 C CA . LYS B 1 34 ? 4.258 0.475 -11.781 1 83.69 34 LYS B CA 1
ATOM 1367 C C . LYS B 1 34 ? 4.086 0.076 -13.242 1 83.69 34 LYS B C 1
ATOM 1369 O O . LYS B 1 34 ? 2.963 -0.076 -13.727 1 83.69 34 LYS B O 1
ATOM 1374 N N . ASN B 1 35 ? 5.18 -0.261 -13.867 1 88 35 ASN B N 1
ATOM 1375 C CA . ASN B 1 35 ? 5.109 -0.512 -15.305 1 88 35 ASN B CA 1
ATOM 1376 C C . ASN B 1 35 ? 5.246 -1.999 -15.617 1 88 35 ASN B C 1
ATOM 1378 O O . ASN B 1 35 ? 5.395 -2.379 -16.781 1 88 35 ASN B O 1
ATOM 1382 N N . THR B 1 36 ? 5.164 -2.793 -14.68 1 90.75 36 THR B N 1
ATOM 1383 C CA . THR B 1 36 ? 5.312 -4.227 -14.906 1 90.75 36 THR B CA 1
ATOM 1384 C C . THR B 1 36 ? 4.121 -4.781 -15.68 1 90.75 36 THR B C 1
ATOM 1386 O O . THR B 1 36 ? 2.971 -4.484 -15.352 1 90.75 36 THR B O 1
ATOM 1389 N N . LYS B 1 37 ? 4.406 -5.508 -16.719 1 92.44 37 LYS B N 1
ATOM 1390 C CA . LYS B 1 37 ? 3.375 -6.246 -17.438 1 92.44 37 LYS B CA 1
ATOM 1391 C C . LYS B 1 37 ? 3.072 -7.578 -16.766 1 92.44 37 LYS B C 1
ATOM 1393 O O . LYS B 1 37 ? 3.979 -8.391 -16.547 1 92.44 37 LYS B O 1
ATOM 1398 N N . PHE B 1 38 ? 1.795 -7.875 -16.531 1 93.62 38 PHE B N 1
ATOM 1399 C CA . PHE B 1 38 ? 1.406 -9.094 -15.82 1 93.62 38 PHE B CA 1
ATOM 1400 C C . PHE B 1 38 ? 1.86 -10.328 -16.578 1 93.62 38 PHE B C 1
ATOM 1402 O O . PHE B 1 38 ? 2.322 -11.305 -15.977 1 93.62 38 PHE B O 1
ATOM 1409 N N . GLY B 1 39 ? 1.773 -10.234 -17.906 1 93.38 39 GLY B N 1
ATOM 1410 C CA . GLY B 1 39 ? 2.123 -11.383 -18.734 1 93.38 39 GLY B CA 1
ATOM 1411 C C . GLY B 1 39 ? 3.547 -11.859 -18.516 1 93.38 39 GLY B C 1
ATOM 1412 O O . GLY B 1 39 ? 3.805 -13.062 -18.5 1 93.38 39 GLY B O 1
ATOM 1413 N N . ASN B 1 40 ? 4.461 -10.914 -18.328 1 94.25 40 ASN B N 1
ATOM 1414 C CA . ASN B 1 40 ? 5.859 -11.266 -18.125 1 94.25 40 ASN B CA 1
ATOM 1415 C C . ASN B 1 40 ? 6.059 -12.023 -16.812 1 94.25 40 ASN B C 1
ATOM 1417 O O . ASN B 1 40 ? 6.766 -13.031 -16.781 1 94.25 40 ASN B O 1
ATOM 1421 N N . ILE B 1 41 ? 5.441 -11.555 -15.781 1 96.38 41 ILE B N 1
ATOM 1422 C CA . ILE B 1 41 ? 5.555 -12.172 -14.469 1 96.38 41 ILE B CA 1
ATOM 1423 C C . ILE B 1 41 ? 4.895 -13.547 -14.484 1 96.38 41 ILE B C 1
ATOM 1425 O O . ILE B 1 41 ? 5.48 -14.531 -14.016 1 96.38 41 ILE B O 1
ATOM 1429 N N . ILE B 1 42 ? 3.764 -13.625 -15.047 1 95.38 42 ILE B N 1
ATOM 1430 C CA . ILE B 1 42 ? 2.973 -14.852 -15.055 1 95.38 42 ILE B CA 1
ATOM 1431 C C . ILE B 1 42 ? 3.709 -15.938 -15.844 1 95.38 42 ILE B C 1
ATOM 1433 O O . ILE B 1 42 ? 3.803 -17.078 -15.391 1 95.38 42 ILE B O 1
ATOM 1437 N N . ASP B 1 43 ? 4.23 -15.523 -16.984 1 95.12 43 ASP B N 1
ATOM 1438 C CA . ASP B 1 43 ? 4.992 -16.469 -17.797 1 95.12 43 ASP B CA 1
ATOM 1439 C C . ASP B 1 43 ? 6.199 -17 -17.016 1 95.12 43 ASP B C 1
ATOM 1441 O O . ASP B 1 43 ? 6.484 -18.203 -17.047 1 95.12 43 ASP B O 1
ATOM 1445 N N . PHE B 1 44 ? 6.867 -16.109 -16.406 1 97.06 44 PHE B N 1
ATOM 1446 C CA . PHE B 1 44 ? 8.039 -16.484 -15.617 1 97.06 44 PHE B CA 1
ATOM 1447 C C . PHE B 1 44 ? 7.656 -17.453 -14.508 1 97.06 44 PHE B C 1
ATOM 1449 O O . PHE B 1 44 ? 8.305 -18.484 -14.328 1 97.06 44 PHE B O 1
ATOM 1456 N N . VAL B 1 45 ? 6.633 -17.172 -13.75 1 97.19 45 VAL B N 1
ATOM 1457 C CA . VAL B 1 45 ? 6.207 -17.984 -12.609 1 97.19 45 VAL B CA 1
ATOM 1458 C C . VAL B 1 45 ? 5.703 -19.344 -13.102 1 97.19 45 VAL B C 1
ATOM 1460 O O . VAL B 1 45 ? 5.949 -20.359 -12.461 1 97.19 45 VAL B O 1
ATOM 1463 N N . ASN B 1 46 ? 5.02 -19.406 -14.242 1 95.94 46 ASN B N 1
ATOM 1464 C CA . ASN B 1 46 ? 4.594 -20.672 -14.828 1 95.94 46 ASN B CA 1
ATOM 1465 C C . ASN B 1 46 ? 5.785 -21.562 -15.141 1 95.94 46 ASN B C 1
ATOM 1467 O O . ASN B 1 46 ? 5.766 -22.766 -14.82 1 95.94 46 ASN B O 1
ATOM 1471 N N . LYS B 1 47 ? 6.719 -20.938 -15.758 1 96.62 47 LYS B N 1
ATOM 1472 C CA . LYS B 1 47 ? 7.926 -21.703 -16.078 1 96.62 47 LYS B CA 1
ATOM 1473 C C . LYS B 1 47 ? 8.609 -22.203 -14.812 1 96.62 47 LYS B C 1
ATOM 1475 O O . LYS B 1 47 ? 9.078 -23.344 -14.766 1 96.62 47 LYS B O 1
ATOM 1480 N N . LEU B 1 48 ? 8.656 -21.359 -13.828 1 96.25 48 LEU B N 1
ATOM 1481 C CA . LEU B 1 48 ? 9.242 -21.703 -12.539 1 96.25 48 LEU B CA 1
ATOM 1482 C C . LEU B 1 48 ? 8.562 -22.938 -11.945 1 96.25 48 LEU B C 1
ATOM 1484 O O . LEU B 1 48 ? 9.227 -23.875 -11.508 1 96.25 48 LEU B O 1
ATOM 1488 N N . PHE B 1 49 ? 7.234 -23 -11.961 1 96 49 PHE B N 1
ATOM 1489 C CA . PHE B 1 49 ? 6.438 -24.031 -11.297 1 96 49 PHE B CA 1
ATOM 1490 C C . PHE B 1 49 ? 6.379 -25.297 -12.141 1 96 49 PHE B C 1
ATOM 1492 O O . PHE B 1 49 ? 5.789 -26.297 -11.727 1 96 49 PHE B O 1
ATOM 1499 N N . GLU B 1 50 ? 6.918 -25.297 -13.352 1 95.44 50 GLU B N 1
ATOM 1500 C CA . GLU B 1 50 ? 7.094 -26.547 -14.094 1 95.44 50 GLU B CA 1
ATOM 1501 C C . GLU B 1 50 ? 8.016 -27.5 -13.344 1 95.44 50 GLU B C 1
ATOM 1503 O O . GLU B 1 50 ? 7.902 -28.719 -13.477 1 95.44 50 GLU B O 1
ATOM 1508 N N . ASP B 1 51 ? 8.961 -26.875 -12.656 1 96.31 51 ASP B N 1
ATOM 1509 C CA . ASP B 1 51 ? 9.812 -27.641 -11.758 1 96.31 51 ASP B CA 1
ATOM 1510 C C . ASP B 1 51 ? 9.078 -27.984 -10.461 1 96.31 51 ASP B C 1
ATOM 1512 O O . ASP B 1 51 ? 8.82 -27.109 -9.641 1 96.31 51 ASP B O 1
ATOM 1516 N N . ASP B 1 52 ? 8.883 -29.25 -10.227 1 94.19 52 ASP B N 1
ATOM 1517 C CA . ASP B 1 52 ? 8.078 -29.719 -9.102 1 94.19 52 ASP B CA 1
ATOM 1518 C C . ASP B 1 52 ? 8.812 -29.516 -7.781 1 94.19 52 ASP B C 1
ATOM 1520 O O . ASP B 1 52 ? 8.203 -29.594 -6.711 1 94.19 52 ASP B O 1
ATOM 1524 N N . THR B 1 53 ? 10.086 -29.25 -7.82 1 95.81 53 THR B N 1
ATOM 1525 C CA . THR B 1 53 ? 10.844 -29.031 -6.598 1 95.81 53 THR B CA 1
ATOM 1526 C C . THR B 1 53 ? 10.609 -27.625 -6.059 1 95.81 53 THR B C 1
ATOM 1528 O O . THR B 1 53 ? 10.875 -27.344 -4.887 1 95.81 53 THR B O 1
ATOM 1531 N N . ILE B 1 54 ? 10.156 -26.781 -6.938 1 96.75 54 ILE B N 1
ATOM 1532 C CA . ILE B 1 54 ? 9.805 -25.438 -6.508 1 96.75 54 ILE B CA 1
ATOM 1533 C C . ILE B 1 54 ? 8.391 -25.438 -5.934 1 96.75 54 ILE B C 1
ATOM 1535 O O . ILE B 1 54 ? 7.422 -25.703 -6.645 1 96.75 54 ILE B O 1
ATOM 1539 N N . ARG B 1 55 ? 8.32 -25.047 -4.73 1 96.25 55 ARG B N 1
ATOM 1540 C CA . ARG B 1 55 ? 7.043 -25.203 -4.043 1 96.25 55 ARG B CA 1
ATOM 1541 C C . ARG B 1 55 ? 6.445 -23.844 -3.703 1 96.25 55 ARG B C 1
ATOM 1543 O O . ARG B 1 55 ? 5.254 -23.734 -3.393 1 96.25 55 ARG B O 1
ATOM 1550 N N . ARG B 1 56 ? 7.305 -22.797 -3.816 1 97.56 56 ARG B N 1
ATOM 1551 C CA . ARG B 1 56 ? 6.84 -21.484 -3.402 1 97.56 56 ARG B CA 1
ATOM 1552 C C . ARG B 1 56 ? 7.395 -20.391 -4.32 1 97.56 56 ARG B C 1
ATOM 1554 O O . ARG B 1 56 ? 8.43 -20.578 -4.957 1 97.56 56 ARG B O 1
ATOM 1561 N N . VAL B 1 57 ? 6.719 -19.266 -4.367 1 98.31 57 VAL B N 1
ATOM 1562 C CA . VAL B 1 57 ? 7.152 -18.031 -5.027 1 98.31 57 VAL B CA 1
ATOM 1563 C C . VAL B 1 57 ? 6.648 -16.812 -4.254 1 98.31 57 VAL B C 1
ATOM 1565 O O . VAL B 1 57 ? 5.578 -16.875 -3.643 1 98.31 57 VAL B O 1
ATOM 1568 N N . ILE B 1 58 ? 7.418 -15.805 -4.246 1 98.31 58 ILE B N 1
ATOM 1569 C CA . ILE B 1 58 ? 7.031 -14.578 -3.557 1 98.31 58 ILE B CA 1
ATOM 1570 C C . ILE B 1 58 ? 6.867 -13.445 -4.57 1 98.31 58 ILE B C 1
ATOM 1572 O O . ILE B 1 58 ? 7.676 -13.305 -5.488 1 98.31 58 ILE B O 1
ATOM 1576 N N . PHE B 1 59 ? 5.809 -12.719 -4.395 1 98 59 PHE B N 1
ATOM 1577 C CA . PHE B 1 59 ? 5.59 -11.469 -5.121 1 98 59 PHE B CA 1
ATOM 1578 C C . PHE B 1 59 ? 5.801 -10.266 -4.207 1 98 59 PHE B C 1
ATOM 1580 O O . PHE B 1 59 ? 5.387 -10.281 -3.047 1 98 59 PHE B O 1
ATOM 1587 N N . ARG B 1 60 ? 6.438 -9.25 -4.758 1 97 60 ARG B N 1
ATOM 1588 C CA . ARG B 1 60 ? 6.703 -8.039 -3.996 1 97 60 ARG B CA 1
ATOM 1589 C C . ARG B 1 60 ? 6.277 -6.797 -4.777 1 97 60 ARG B C 1
ATOM 1591 O O . ARG B 1 60 ? 6.672 -6.617 -5.934 1 97 60 ARG B O 1
ATOM 1598 N N . GLY B 1 61 ? 5.441 -6.027 -4.188 1 96 61 GLY B N 1
ATOM 1599 C CA . GLY B 1 61 ? 5.055 -4.723 -4.707 1 96 61 GLY B CA 1
ATOM 1600 C C . GLY B 1 61 ? 5.367 -3.586 -3.754 1 96 61 GLY B C 1
ATOM 1601 O O . GLY B 1 61 ? 4.949 -3.609 -2.594 1 96 61 GLY B O 1
ATOM 1602 N N . VAL B 1 62 ? 6.016 -2.539 -4.266 1 93.56 62 VAL B N 1
ATOM 1603 C CA . VAL B 1 62 ? 6.445 -1.424 -3.43 1 93.56 62 VAL B CA 1
ATOM 1604 C C . VAL B 1 62 ? 5.695 -0.156 -3.836 1 93.56 62 VAL B C 1
ATOM 1606 O O . VAL B 1 62 ? 5.547 0.13 -5.027 1 93.56 62 VAL B O 1
ATOM 1609 N N . GLY B 1 63 ? 5.262 0.618 -2.777 1 91.81 63 GLY B N 1
ATOM 1610 C CA . GLY B 1 63 ? 4.602 1.89 -3.033 1 91.81 63 GLY B CA 1
ATOM 1611 C C . GLY B 1 63 ? 3.363 1.757 -3.898 1 91.81 63 GLY B C 1
ATOM 1612 O O . GLY B 1 63 ? 2.449 1 -3.568 1 91.81 63 GLY B O 1
ATOM 1613 N N . ASP B 1 64 ? 3.389 2.414 -5.012 1 89.06 64 ASP B N 1
ATOM 1614 C CA . ASP B 1 64 ? 2.227 2.459 -5.898 1 89.06 64 ASP B CA 1
ATOM 1615 C C . ASP B 1 64 ? 2.035 1.128 -6.621 1 89.06 64 ASP B C 1
ATOM 1617 O O . ASP B 1 64 ? 0.983 0.885 -7.215 1 89.06 64 ASP B O 1
ATOM 1621 N N . ALA B 1 65 ? 2.988 0.252 -6.527 1 93.44 65 ALA B N 1
ATOM 1622 C CA . ALA B 1 65 ? 2.889 -1.038 -7.203 1 93.44 65 ALA B CA 1
ATOM 1623 C C . ALA B 1 65 ? 2.27 -2.092 -6.289 1 93.44 65 ALA B C 1
ATOM 1625 O O . ALA B 1 65 ? 1.993 -3.213 -6.723 1 93.44 65 ALA B O 1
ATOM 1626 N N . ALA B 1 66 ? 2.078 -1.744 -5.039 1 94.81 66 ALA B N 1
ATOM 1627 C CA . ALA B 1 66 ? 1.524 -2.699 -4.086 1 94.81 66 ALA B CA 1
ATOM 1628 C C . ALA B 1 66 ? 0.16 -3.205 -4.543 1 94.81 66 ALA B C 1
ATOM 1630 O O . ALA B 1 66 ? -0.102 -4.41 -4.52 1 94.81 66 ALA B O 1
ATOM 1631 N N . ASP B 1 67 ? -0.654 -2.293 -5 1 92.44 67 ASP B N 1
ATOM 1632 C CA . ASP B 1 67 ? -1.989 -2.662 -5.461 1 92.44 67 ASP B CA 1
ATOM 1633 C C . ASP B 1 67 ? -1.919 -3.543 -6.703 1 92.44 67 ASP B C 1
ATOM 1635 O O . ASP B 1 67 ? -2.68 -4.504 -6.836 1 92.44 67 ASP B O 1
ATOM 1639 N N . LYS B 1 68 ? -1.062 -3.242 -7.547 1 92.88 68 LYS B N 1
ATOM 1640 C CA . LYS B 1 68 ? -0.865 -4.035 -8.758 1 92.88 68 LYS B CA 1
ATOM 1641 C C . LYS B 1 68 ? -0.408 -5.449 -8.422 1 92.88 68 LYS B C 1
ATOM 1643 O O . LYS B 1 68 ? -0.767 -6.406 -9.117 1 92.88 68 LYS B O 1
ATOM 1648 N N . CYS B 1 69 ? 0.366 -5.535 -7.422 1 96.62 69 CYS B N 1
ATOM 1649 C CA . CYS B 1 69 ? 0.846 -6.84 -6.98 1 96.62 69 CYS B CA 1
ATOM 1650 C C . CYS B 1 69 ? -0.317 -7.758 -6.625 1 96.62 69 CYS B C 1
ATOM 1652 O O . CYS B 1 69 ? -0.364 -8.906 -7.066 1 96.62 69 CYS B O 1
ATOM 1654 N N . VAL B 1 70 ? -1.252 -7.223 -5.91 1 96 70 VAL B N 1
ATOM 1655 C CA . VAL B 1 70 ? -2.432 -7.984 -5.512 1 96 70 VAL B CA 1
ATOM 1656 C C . VAL B 1 70 ? -3.201 -8.43 -6.754 1 96 70 VAL B C 1
ATOM 1658 O O . VAL B 1 70 ? -3.594 -9.594 -6.859 1 96 70 VAL B O 1
ATOM 1661 N N . SER B 1 71 ? -3.398 -7.473 -7.641 1 93.31 71 SER B N 1
ATOM 1662 C CA . SER B 1 71 ? -4.145 -7.773 -8.859 1 93.31 71 SER B CA 1
ATOM 1663 C C . SER B 1 71 ? -3.436 -8.836 -9.688 1 93.31 71 SER B C 1
ATOM 1665 O O . SER B 1 71 ? -4.074 -9.75 -10.211 1 93.31 71 SER B O 1
ATOM 1667 N N . CYS B 1 72 ? -2.174 -8.758 -9.766 1 95.31 72 CYS B N 1
ATOM 1668 C CA . CYS B 1 72 ? -1.389 -9.703 -10.547 1 95.31 72 CYS B CA 1
ATOM 1669 C C . CYS B 1 72 ? -1.521 -11.117 -9.984 1 95.31 72 CYS B C 1
ATOM 1671 O O . CYS B 1 72 ? -1.748 -12.07 -10.734 1 95.31 72 CYS B O 1
ATOM 1673 N N . VAL B 1 73 ? -1.364 -11.227 -8.711 1 96.31 73 VAL B N 1
ATOM 1674 C CA . VAL B 1 73 ? -1.438 -12.523 -8.047 1 96.31 73 VAL B CA 1
ATOM 1675 C C . VAL B 1 73 ? -2.816 -13.141 -8.266 1 96.31 73 VAL B C 1
ATOM 1677 O O . VAL B 1 73 ? -2.934 -14.344 -8.5 1 96.31 73 VAL B O 1
ATOM 1680 N N . GLU B 1 74 ? -3.873 -12.32 -8.195 1 93.62 74 GLU B N 1
ATOM 1681 C CA . GLU B 1 74 ? -5.227 -12.805 -8.438 1 93.62 74 GLU B CA 1
ATOM 1682 C C . GLU B 1 74 ? -5.371 -13.344 -9.859 1 93.62 74 GLU B C 1
ATOM 1684 O O . GLU B 1 74 ? -5.926 -14.422 -10.07 1 93.62 74 GLU B O 1
ATOM 1689 N N . VAL B 1 75 ? -4.887 -12.562 -10.781 1 92.81 75 VAL B N 1
ATOM 1690 C CA . VAL B 1 75 ? -4.918 -12.984 -12.18 1 92.81 75 VAL B CA 1
ATOM 1691 C C . VAL B 1 75 ? -4.191 -14.32 -12.328 1 92.81 75 VAL B C 1
ATOM 1693 O O . VAL B 1 75 ? -4.699 -15.242 -12.969 1 92.81 75 VAL B O 1
ATOM 1696 N N . TYR B 1 76 ? -3.016 -14.398 -11.734 1 95.44 76 TYR B N 1
ATOM 1697 C CA . TYR B 1 76 ? -2.213 -15.617 -11.797 1 95.44 76 TYR B CA 1
ATOM 1698 C C . TYR B 1 76 ? -2.982 -16.812 -11.242 1 95.44 76 TYR B C 1
ATOM 1700 O O . TYR B 1 76 ? -3.055 -17.859 -11.875 1 95.44 76 TYR B O 1
ATOM 1708 N N . LYS B 1 77 ? -3.568 -16.672 -10.07 1 93 77 LYS B N 1
ATOM 1709 C CA . LYS B 1 77 ? -4.285 -17.75 -9.406 1 93 77 LYS B CA 1
ATOM 1710 C C . LYS B 1 77 ? -5.484 -18.203 -10.234 1 93 77 LYS B C 1
ATOM 1712 O O . LYS B 1 77 ? -5.82 -19.391 -10.258 1 93 77 LYS B O 1
ATOM 1717 N N . ARG B 1 78 ? -6.062 -17.359 -10.898 1 87.12 78 ARG B N 1
ATOM 1718 C CA . ARG B 1 78 ? -7.246 -17.703 -11.68 1 87.12 78 ARG B CA 1
ATOM 1719 C C . ARG B 1 78 ? -6.867 -18.438 -12.953 1 87.12 78 ARG B C 1
ATOM 1721 O O . ARG B 1 78 ? -7.656 -19.25 -13.469 1 87.12 78 ARG B O 1
ATOM 1728 N N . LYS B 1 79 ? -5.742 -18.078 -13.438 1 87.62 79 LYS B N 1
ATOM 1729 C CA . LYS B 1 79 ? -5.285 -18.719 -14.672 1 87.62 79 LYS B CA 1
ATOM 1730 C C . LYS B 1 79 ? -4.746 -20.125 -14.398 1 87.62 79 LYS B C 1
ATOM 1732 O O . LYS B 1 79 ? -4.637 -20.938 -15.312 1 87.62 79 LYS B O 1
ATOM 1737 N N . ARG B 1 80 ? -4.469 -20.281 -13.234 1 87.38 80 ARG B N 1
ATOM 1738 C CA . ARG B 1 80 ? -3.867 -21.562 -12.867 1 87.38 80 ARG B CA 1
ATOM 1739 C C . ARG B 1 80 ? -4.938 -22.594 -12.516 1 87.38 80 ARG B C 1
ATOM 1741 O O . ARG B 1 80 ? -5.945 -22.25 -11.891 1 87.38 80 ARG B O 1
ATOM 1748 N N . GLN B 1 81 ? -4.727 -23.766 -12.82 1 80.81 81 GLN B N 1
ATOM 1749 C CA . GLN B 1 81 ? -5.668 -24.844 -12.531 1 80.81 81 GLN B CA 1
ATOM 1750 C C . GLN B 1 81 ? -5.551 -25.312 -11.078 1 80.81 81 GLN B C 1
ATOM 1752 O O . GLN B 1 81 ? -6.562 -25.578 -10.422 1 80.81 81 GLN B O 1
ATOM 1757 N N . GLU B 1 82 ? -4.336 -25.422 -10.641 1 89 82 GLU B N 1
ATOM 1758 C CA . GLU B 1 82 ? -4.098 -25.875 -9.281 1 89 82 GLU B CA 1
ATOM 1759 C C . GLU B 1 82 ? -4.262 -24.75 -8.273 1 89 82 GLU B C 1
ATOM 1761 O O . GLU B 1 82 ? -3.828 -23.625 -8.523 1 89 82 GLU B O 1
ATOM 1766 N N . GLU B 1 83 ? -4.852 -25.141 -7.195 1 91.5 83 GLU B N 1
ATOM 1767 C CA . GLU B 1 83 ? -5.012 -24.156 -6.121 1 91.5 83 GLU B CA 1
ATOM 1768 C C . GLU B 1 83 ? -3.707 -23.969 -5.352 1 91.5 83 GLU B C 1
ATOM 1770 O O . GLU B 1 83 ? -2.992 -24.938 -5.082 1 91.5 83 GLU B O 1
ATOM 1775 N N . LEU B 1 84 ? -3.383 -22.781 -5.094 1 95.62 84 LEU B N 1
ATOM 1776 C CA . LEU B 1 84 ? -2.217 -22.438 -4.285 1 95.62 84 LEU B CA 1
ATOM 1777 C C . LEU B 1 84 ? -2.639 -21.781 -2.979 1 95.62 84 LEU B C 1
ATOM 1779 O O . LEU B 1 84 ? -3.643 -21.062 -2.934 1 95.62 84 LEU B O 1
ATOM 1783 N N . TYR B 1 85 ? -1.884 -22.031 -1.945 1 95.25 85 TYR B N 1
ATOM 1784 C CA . TYR B 1 85 ? -2.051 -21.328 -0.685 1 95.25 85 TYR B CA 1
ATOM 1785 C C . TYR B 1 85 ? -1.353 -19.969 -0.727 1 95.25 85 TYR B C 1
ATOM 1787 O O . TYR B 1 85 ? -0.268 -19.844 -1.299 1 95.25 85 TYR B O 1
ATOM 1795 N N . GLN B 1 86 ? -2.027 -19.031 -0.128 1 94.88 86 GLN B N 1
ATOM 1796 C CA . GLN B 1 86 ? -1.485 -17.688 -0.174 1 94.88 86 GLN B CA 1
ATOM 1797 C C . GLN B 1 86 ? -1.239 -17.141 1.23 1 94.88 86 GLN B C 1
ATOM 1799 O O . GLN B 1 86 ? -2.066 -17.328 2.127 1 94.88 86 GLN B O 1
ATOM 1804 N N . TRP B 1 87 ? -0.099 -16.531 1.379 1 95 87 TRP B N 1
ATOM 1805 C CA . TRP B 1 87 ? 0.237 -15.758 2.57 1 95 87 TRP B CA 1
ATOM 1806 C C . TRP B 1 87 ? 0.612 -14.32 2.201 1 95 87 TRP B C 1
ATOM 1808 O O . TRP B 1 87 ? 1.644 -14.086 1.568 1 95 87 TRP B O 1
ATOM 1818 N N . THR B 1 88 ? -0.284 -13.352 2.633 1 94.12 88 THR B N 1
ATOM 1819 C CA . THR B 1 88 ? -0.055 -11.93 2.359 1 94.12 88 THR B CA 1
ATOM 1820 C C . THR B 1 88 ? 0.515 -11.234 3.588 1 94.12 88 THR B C 1
ATOM 1822 O O . THR B 1 88 ? 0.031 -11.43 4.703 1 94.12 88 THR B O 1
ATOM 1825 N N . ALA B 1 89 ? 1.56 -10.453 3.373 1 94 89 ALA B N 1
ATOM 1826 C CA . ALA B 1 89 ? 2.166 -9.656 4.438 1 94 89 ALA B CA 1
ATOM 1827 C C . ALA B 1 89 ? 2.402 -8.219 3.984 1 94 89 ALA B C 1
ATOM 1829 O O . ALA B 1 89 ? 2.738 -7.977 2.822 1 94 89 ALA B O 1
ATOM 1830 N N . LEU B 1 90 ? 2.182 -7.34 4.871 1 94.19 90 LEU B N 1
ATOM 1831 C CA . LEU B 1 90 ? 2.426 -5.926 4.621 1 94.19 90 LEU B CA 1
ATOM 1832 C C . LEU B 1 90 ? 3.605 -5.422 5.445 1 94.19 90 LEU B C 1
ATOM 1834 O O . LEU B 1 90 ? 3.812 -5.871 6.578 1 94.19 90 LEU B O 1
ATOM 1838 N N . SER B 1 91 ? 4.348 -4.543 4.867 1 93.81 91 SER B N 1
ATOM 1839 C CA . SER B 1 91 ? 5.461 -3.904 5.559 1 93.81 91 SER B CA 1
ATOM 1840 C C . SER B 1 91 ? 5.719 -2.502 5.016 1 93.81 91 SER B C 1
ATOM 1842 O O . SER B 1 91 ? 4.961 -2.008 4.176 1 93.81 91 SER B O 1
ATOM 1844 N N . THR B 1 92 ? 6.684 -1.842 5.633 1 92.19 92 THR B N 1
ATOM 1845 C CA . THR B 1 92 ? 7.129 -0.542 5.145 1 92.19 92 THR B CA 1
ATOM 1846 C C . THR B 1 92 ? 8.602 -0.591 4.738 1 92.19 92 THR B C 1
ATOM 1848 O O . THR B 1 92 ? 9.375 -1.372 5.293 1 92.19 92 THR B O 1
ATOM 1851 N N . ALA B 1 93 ? 8.867 0.088 3.662 1 93.31 93 ALA B N 1
ATOM 1852 C CA . ALA B 1 93 ? 10.258 0.285 3.238 1 93.31 93 ALA B CA 1
ATOM 1853 C C . ALA B 1 93 ? 10.625 1.766 3.246 1 93.31 93 ALA B C 1
ATOM 1855 O O . ALA B 1 93 ? 9.75 2.631 3.184 1 93.31 93 ALA B O 1
ATOM 1856 N N . LYS B 1 94 ? 11.922 1.993 3.418 1 93.5 94 LYS B N 1
ATOM 1857 C CA . LYS B 1 94 ? 12.406 3.363 3.285 1 93.5 94 LYS B CA 1
ATOM 1858 C C . LYS B 1 94 ? 12.625 3.729 1.819 1 93.5 94 LYS B C 1
ATOM 1860 O O . LYS B 1 94 ? 13.125 2.918 1.04 1 93.5 94 LYS B O 1
ATOM 1865 N N . ARG B 1 95 ? 12.141 4.828 1.494 1 92.5 95 ARG B N 1
ATOM 1866 C CA . ARG B 1 95 ? 12.297 5.371 0.148 1 92.5 95 ARG B CA 1
ATOM 1867 C C . ARG B 1 95 ? 12.891 6.773 0.189 1 92.5 95 ARG B C 1
ATOM 1869 O O . ARG B 1 95 ? 12.43 7.629 0.943 1 92.5 95 ARG B O 1
ATOM 1876 N N . VAL B 1 96 ? 13.945 6.938 -0.551 1 93.81 96 VAL B N 1
ATOM 1877 C CA . VAL B 1 9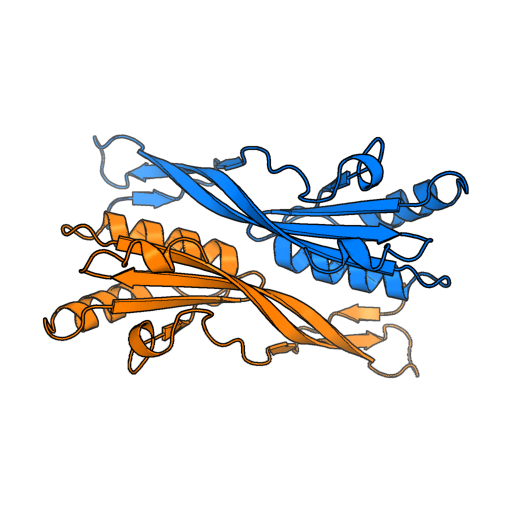6 ? 14.578 8.25 -0.652 1 93.81 96 VAL B CA 1
ATOM 1878 C C . VAL B 1 96 ? 14.055 8.977 -1.888 1 93.81 96 VAL B C 1
ATOM 1880 O O . VAL B 1 96 ? 14.117 8.453 -3 1 93.81 96 VAL B O 1
ATOM 1883 N N . THR B 1 97 ? 13.516 10.156 -1.569 1 91.25 97 THR B N 1
ATOM 1884 C CA . THR B 1 97 ? 13.016 10.992 -2.658 1 91.25 97 THR B CA 1
ATOM 1885 C C . THR B 1 97 ? 13.766 12.32 -2.703 1 91.25 97 THR B C 1
ATOM 1887 O O . THR B 1 97 ? 14.398 12.719 -1.721 1 91.25 97 THR B O 1
ATOM 1890 N N . TYR B 1 98 ? 13.688 12.875 -3.883 1 93.25 98 TYR B N 1
ATOM 1891 C CA . TYR B 1 98 ? 14.312 14.18 -4.078 1 93.25 98 TYR B CA 1
ATOM 1892 C C . TYR B 1 98 ? 13.281 15.234 -4.457 1 93.25 98 TYR B C 1
ATOM 1894 O O . TYR B 1 98 ? 12.383 14.969 -5.254 1 93.25 98 TYR B O 1
ATOM 1902 N N . TRP B 1 99 ? 13.406 16.312 -3.766 1 91.44 99 TRP B N 1
ATOM 1903 C CA . TRP B 1 99 ? 12.484 17.422 -4.012 1 91.44 99 TRP B CA 1
ATOM 1904 C C . TRP B 1 99 ? 13.219 18.625 -4.594 1 91.44 99 TRP B C 1
ATOM 1906 O O . TRP B 1 99 ? 14.125 19.172 -3.957 1 91.44 99 TRP B O 1
ATOM 1916 N N . ASP B 1 100 ? 12.805 19.047 -5.766 1 93.44 100 ASP B N 1
ATOM 1917 C CA . ASP B 1 100 ? 13.477 20.125 -6.484 1 93.44 100 ASP B CA 1
ATOM 1918 C C . ASP B 1 100 ? 12.828 21.469 -6.184 1 93.44 100 ASP B C 1
ATOM 1920 O O . ASP B 1 100 ? 11.602 21.594 -6.23 1 93.44 100 ASP B O 1
ATOM 1924 N N . PRO B 1 101 ? 13.672 22.5 -5.887 1 92.12 101 PRO B N 1
ATOM 1925 C CA . PRO B 1 101 ? 13.125 23.828 -5.609 1 92.12 101 PRO B CA 1
ATOM 1926 C C . PRO B 1 101 ? 12.594 24.531 -6.863 1 92.12 101 PRO B C 1
ATOM 1928 O O . PRO B 1 101 ? 13.156 24.359 -7.949 1 92.12 101 PRO B O 1
ATOM 1931 N N . LEU B 1 102 ? 11.539 25.219 -6.68 1 90.56 102 LEU B N 1
ATOM 1932 C CA . LEU B 1 102 ? 10.969 26 -7.77 1 90.56 102 LEU B CA 1
ATOM 1933 C C . LEU B 1 102 ? 11.562 27.406 -7.801 1 90.56 102 LEU B C 1
ATOM 1935 O O . LEU B 1 102 ? 11.305 28.172 -8.734 1 90.56 102 LEU B O 1
ATOM 1939 N N . VAL B 1 103 ? 12.211 27.766 -6.734 1 90.31 103 VAL B N 1
ATOM 1940 C CA . VAL B 1 103 ? 12.828 29.094 -6.621 1 90.31 103 VAL B CA 1
ATOM 1941 C C . VAL B 1 103 ? 14.344 28.969 -6.812 1 90.31 103 VAL B C 1
ATOM 1943 O O . VAL B 1 103 ? 14.984 28.109 -6.191 1 90.31 103 VAL B O 1
ATOM 1946 N N . GLU B 1 104 ? 14.867 29.828 -7.617 1 89.31 104 GLU B N 1
ATOM 1947 C CA . GLU B 1 104 ? 16.297 29.828 -7.891 1 89.31 104 GLU B CA 1
ATOM 1948 C C . GLU B 1 104 ? 17.109 30.078 -6.621 1 89.31 104 GLU B C 1
ATOM 1950 O O . GLU B 1 104 ? 16.75 30.953 -5.824 1 89.31 104 GLU B O 1
ATOM 1955 N N . GLY B 1 105 ? 18.188 29.344 -6.48 1 92.19 105 GLY B N 1
ATOM 1956 C CA . GLY B 1 105 ? 19.078 29.547 -5.348 1 92.19 105 GLY B CA 1
ATOM 1957 C C . GLY B 1 105 ? 18.844 28.578 -4.211 1 92.19 105 GLY B C 1
ATOM 1958 O O . GLY B 1 105 ? 19.703 28.422 -3.336 1 92.19 105 GLY B O 1
ATOM 1959 N N . MET B 1 106 ? 17.656 28.047 -4.141 1 91.5 106 MET B N 1
ATOM 1960 C CA . MET B 1 106 ? 17.375 27.047 -3.109 1 91.5 106 MET B CA 1
ATOM 1961 C C . MET B 1 106 ? 17.922 25.688 -3.504 1 91.5 106 MET B C 1
ATOM 1963 O O . MET B 1 106 ? 18.078 25.391 -4.691 1 91.5 106 MET B O 1
ATOM 1967 N N . ASN B 1 107 ? 18.297 24.875 -2.543 1 93.25 107 ASN B N 1
ATOM 1968 C CA . ASN B 1 107 ? 18.906 23.562 -2.779 1 93.25 107 ASN B CA 1
ATOM 1969 C C . ASN B 1 107 ? 17.859 22.453 -2.818 1 93.25 107 ASN B C 1
ATOM 1971 O O . ASN B 1 107 ? 16.781 22.594 -2.219 1 93.25 107 ASN B O 1
ATOM 1975 N N . ARG B 1 108 ? 18.281 21.469 -3.555 1 93.56 108 ARG B N 1
ATOM 1976 C CA . ARG B 1 108 ? 17.469 20.25 -3.586 1 93.56 108 ARG B CA 1
ATOM 1977 C C . ARG B 1 108 ? 17.406 19.609 -2.205 1 93.56 108 ARG B C 1
ATOM 1979 O O . ARG B 1 108 ? 18.391 19.578 -1.474 1 93.56 108 ARG B O 1
ATOM 1986 N N . LEU B 1 109 ? 16.188 18.984 -1.886 1 92 109 LEU B N 1
ATOM 1987 C CA . LEU B 1 109 ? 16.016 18.312 -0.603 1 92 109 LEU B CA 1
ATOM 1988 C C . LEU B 1 109 ? 15.953 16.797 -0.784 1 92 109 LEU B C 1
ATOM 1990 O O . LEU B 1 109 ? 15.328 16.312 -1.728 1 92 109 LEU B O 1
ATOM 1994 N N . LYS B 1 110 ? 16.75 16.125 0.066 1 93.62 110 LYS B N 1
ATOM 1995 C CA . LYS B 1 110 ? 16.641 14.664 0.182 1 93.62 110 LYS B CA 1
ATOM 1996 C C . LYS B 1 110 ? 15.711 14.273 1.326 1 93.62 110 LYS B C 1
ATOM 1998 O O . LYS B 1 110 ? 15.969 14.609 2.484 1 93.62 110 LYS B O 1
ATOM 2003 N N . VAL B 1 111 ? 14.648 13.633 0.889 1 91.94 111 VAL B N 1
ATOM 2004 C CA . VAL B 1 111 ? 13.648 13.289 1.893 1 91.94 111 VAL B CA 1
ATOM 2005 C C . VAL B 1 111 ? 13.477 11.773 1.955 1 91.94 111 VAL B C 1
ATOM 2007 O O . VAL B 1 111 ? 13.328 11.117 0.922 1 91.94 111 VAL B O 1
ATOM 2010 N N . THR B 1 112 ? 13.578 11.203 3.152 1 92.44 112 THR B N 1
ATOM 2011 C CA . THR B 1 112 ? 13.344 9.781 3.344 1 92.44 112 THR B CA 1
ATOM 2012 C C . THR B 1 112 ? 11.922 9.531 3.838 1 92.44 112 THR B C 1
ATOM 2014 O O . THR B 1 112 ? 11.484 10.125 4.824 1 92.44 112 THR B O 1
ATOM 2017 N N . LEU B 1 113 ? 11.242 8.688 3.051 1 90.94 113 LEU B N 1
ATOM 2018 C CA . LEU B 1 113 ? 9.852 8.391 3.379 1 90.94 113 LEU B CA 1
ATOM 2019 C C . LEU B 1 113 ? 9.664 6.906 3.668 1 90.94 113 LEU B C 1
ATOM 2021 O O . LEU B 1 113 ? 10.398 6.07 3.135 1 90.94 113 LEU B O 1
ATOM 2025 N N . ASP B 1 114 ? 8.68 6.637 4.551 1 91.38 114 ASP B N 1
ATOM 2026 C CA . ASP B 1 114 ? 8.195 5.262 4.652 1 91.38 114 ASP B CA 1
ATOM 2027 C C . ASP B 1 114 ? 7.238 4.93 3.512 1 91.38 114 ASP B C 1
ATOM 2029 O O . ASP B 1 114 ? 6.395 5.75 3.143 1 91.38 114 ASP B O 1
ATOM 2033 N N . THR B 1 115 ? 7.465 3.85 2.926 1 92.88 115 THR B N 1
ATOM 2034 C CA . THR B 1 115 ? 6.605 3.443 1.821 1 92.88 115 THR B CA 1
ATOM 2035 C C . THR B 1 115 ? 6.031 2.051 2.066 1 92.88 115 THR B C 1
ATOM 2037 O O . THR B 1 115 ? 6.742 1.151 2.518 1 92.88 115 THR B O 1
ATOM 2040 N N . PRO B 1 116 ? 4.707 1.911 1.779 1 94.81 116 PRO B N 1
ATOM 2041 C CA . PRO B 1 116 ? 4.109 0.589 1.979 1 94.81 116 PRO B CA 1
ATOM 2042 C C . PRO B 1 116 ? 4.648 -0.457 1.006 1 94.81 116 PRO B C 1
ATOM 2044 O O . PRO B 1 116 ? 4.91 -0.144 -0.159 1 94.81 116 PRO B O 1
ATOM 2047 N N . VAL B 1 117 ? 4.824 -1.63 1.516 1 95.81 117 VAL B N 1
ATOM 2048 C CA . VAL B 1 117 ? 5.25 -2.77 0.71 1 95.81 117 VAL B CA 1
ATOM 2049 C C . VAL B 1 117 ? 4.336 -3.963 0.977 1 95.81 117 VAL B C 1
ATOM 2051 O O . VAL B 1 117 ? 3.986 -4.238 2.125 1 95.81 117 VAL B O 1
ATOM 2054 N N . ILE B 1 118 ? 3.941 -4.621 -0.062 1 96.5 118 ILE B N 1
ATOM 2055 C CA . ILE B 1 118 ? 3.15 -5.836 0.098 1 96.5 118 ILE B CA 1
ATOM 2056 C C . ILE B 1 118 ? 3.951 -7.043 -0.387 1 96.5 118 ILE B C 1
ATOM 2058 O O . ILE B 1 118 ? 4.668 -6.957 -1.386 1 96.5 118 ILE B O 1
ATOM 2062 N N . PHE B 1 119 ? 3.932 -8.07 0.379 1 96.94 119 PHE B N 1
ATOM 2063 C CA . PHE B 1 119 ? 4.5 -9.367 0.024 1 96.94 119 PHE B CA 1
ATOM 2064 C C . PHE B 1 119 ? 3.416 -10.43 -0.044 1 96.94 119 PHE B C 1
ATOM 2066 O O . PHE B 1 119 ? 2.588 -10.539 0.862 1 96.94 119 PHE B O 1
ATOM 2073 N N . ILE B 1 120 ? 3.441 -11.18 -1.096 1 97.12 120 ILE B N 1
ATOM 2074 C CA . ILE B 1 120 ? 2.523 -12.312 -1.22 1 97.12 120 ILE B CA 1
ATOM 2075 C C . ILE B 1 120 ? 3.309 -13.578 -1.531 1 97.12 120 ILE B C 1
ATOM 2077 O O . ILE B 1 120 ? 3.963 -13.68 -2.572 1 97.12 120 ILE B O 1
ATOM 2081 N N . MET B 1 121 ? 3.268 -14.5 -0.64 1 97.25 121 MET B N 1
ATOM 2082 C CA . MET B 1 121 ? 3.867 -15.805 -0.897 1 97.25 121 MET B CA 1
ATOM 2083 C C . MET B 1 121 ? 2.812 -16.812 -1.351 1 97.25 121 MET B C 1
ATOM 2085 O O . MET B 1 121 ? 1.808 -17.016 -0.667 1 97.25 121 MET B O 1
ATOM 2089 N N . LEU B 1 122 ? 3 -17.359 -2.48 1 97.25 122 LEU B N 1
ATOM 2090 C CA . LEU B 1 122 ? 2.184 -18.469 -2.961 1 97.25 122 LEU B CA 1
ATOM 2091 C C . LEU B 1 122 ? 2.898 -19.797 -2.758 1 97.25 122 LEU B C 1
ATOM 2093 O O . LEU B 1 122 ? 4.109 -19.906 -2.975 1 97.25 122 LEU B O 1
ATOM 2097 N N . SER B 1 123 ? 2.174 -20.781 -2.307 1 96.75 123 SER B N 1
ATOM 2098 C CA . SER B 1 123 ? 2.748 -22.078 -1.976 1 96.75 123 SER B CA 1
ATOM 2099 C C . SER B 1 123 ? 1.856 -23.219 -2.465 1 96.75 123 SER B C 1
ATOM 2101 O O . SER B 1 123 ? 0.63 -23.141 -2.385 1 96.75 123 SER B O 1
ATOM 2103 N N . ARG B 1 124 ? 2.451 -24.297 -2.908 1 95.88 124 ARG B N 1
ATOM 2104 C CA . ARG B 1 124 ? 1.723 -25.516 -3.248 1 95.88 124 ARG B CA 1
ATOM 2105 C C . ARG B 1 124 ? 1.279 -26.25 -1.991 1 95.88 124 ARG B C 1
ATOM 2107 O O . ARG B 1 124 ? 0.365 -27.078 -2.041 1 95.88 124 ARG B O 1
ATOM 2114 N N . ASP B 1 125 ? 1.966 -25.984 -0.892 1 94.62 125 ASP B N 1
ATOM 2115 C CA . ASP B 1 125 ? 1.666 -26.641 0.381 1 94.62 125 ASP B CA 1
ATOM 2116 C C . ASP B 1 125 ? 0.963 -25.672 1.336 1 94.62 125 ASP B C 1
ATOM 2118 O O . ASP B 1 125 ? 1.25 -24.469 1.341 1 94.62 125 ASP B O 1
ATOM 2122 N N . PRO B 1 126 ? 0.121 -26.234 2.191 1 93.62 126 PRO B N 1
ATOM 2123 C CA . PRO B 1 126 ? -0.5 -25.375 3.205 1 93.62 126 PRO B CA 1
ATOM 2124 C C . PRO B 1 126 ? 0.51 -24.797 4.195 1 93.62 126 PRO B C 1
ATOM 2126 O O . PRO B 1 126 ? 1.529 -25.438 4.48 1 93.62 126 PRO B O 1
ATOM 2129 N N . TYR B 1 127 ? 0.173 -23.516 4.625 1 91.69 127 TYR B N 1
ATOM 2130 C CA . TYR B 1 127 ? 1.04 -22.922 5.633 1 91.69 127 TYR B CA 1
ATOM 2131 C C . TYR B 1 127 ? 0.739 -23.484 7.016 1 91.69 127 TYR B C 1
ATOM 2133 O O . TYR B 1 127 ? -0.421 -23.734 7.352 1 91.69 127 TYR B O 1
ATOM 2141 N N . PRO B 1 128 ? 1.834 -23.672 7.762 1 85.94 128 PRO B N 1
ATOM 2142 C CA . PRO B 1 128 ? 1.604 -24.188 9.117 1 85.94 128 PRO B CA 1
ATOM 2143 C C . PRO B 1 128 ? 0.742 -23.25 9.961 1 85.94 128 PRO B C 1
ATOM 2145 O O . PRO B 1 128 ? 0.928 -22.031 9.93 1 85.94 128 PRO B O 1
ATOM 2148 N N . PRO B 1 129 ? -0.272 -23.812 10.656 1 77.94 129 PRO B N 1
ATOM 2149 C CA . PRO B 1 129 ? -1.176 -23 11.484 1 77.94 129 PRO B CA 1
ATOM 2150 C C . PRO B 1 129 ? -0.432 -22.078 12.438 1 77.94 129 PRO B C 1
ATOM 2152 O O . PRO B 1 129 ? -0.901 -20.969 12.719 1 77.94 129 PRO B O 1
ATOM 2155 N N . GLU B 1 130 ? 0.757 -22.484 12.922 1 72.75 130 GLU B N 1
ATOM 2156 C CA . GLU B 1 130 ? 1.53 -21.719 13.891 1 72.75 130 GLU B CA 1
ATOM 2157 C C . GLU B 1 130 ? 2.045 -20.422 13.273 1 72.75 130 GLU B C 1
ATOM 2159 O O . GLU B 1 130 ? 2.348 -19.453 13.992 1 72.75 130 GLU B O 1
ATOM 2164 N N . LEU B 1 131 ? 2.133 -20.391 11.953 1 68.12 131 LEU B N 1
ATOM 2165 C CA . LEU B 1 131 ? 2.723 -19.234 11.281 1 68.12 131 LEU B CA 1
ATOM 2166 C C . LEU B 1 131 ? 1.641 -18.281 10.781 1 68.12 131 LEU B C 1
ATOM 2168 O O . LEU B 1 131 ? 1.938 -17.172 10.352 1 68.12 131 LEU B O 1
ATOM 2172 N N . GLN B 1 132 ? 0.459 -18.703 10.68 1 57.38 132 GLN B N 1
ATOM 2173 C CA . GLN B 1 132 ? -0.617 -17.891 10.117 1 57.38 132 GLN B CA 1
ATOM 2174 C C . GLN B 1 132 ? -0.981 -16.734 11.047 1 57.38 132 GLN B C 1
ATOM 2176 O O . GLN B 1 132 ? -1.503 -15.719 10.594 1 57.38 132 GLN B O 1
ATOM 2181 N N . CYS B 1 133 ? -0.582 -16.812 12.242 1 47.69 133 CYS B N 1
ATOM 2182 C CA . CYS B 1 133 ? -0.939 -15.773 13.203 1 47.69 133 CYS B CA 1
ATOM 2183 C C . CYS B 1 133 ? 0.057 -14.617 13.156 1 47.69 133 CYS B C 1
ATOM 2185 O O . CYS B 1 133 ? -0.038 -13.68 13.953 1 47.69 133 CYS B O 1
ATOM 2187 N N . LEU B 1 134 ? 0.962 -14.555 12.242 1 42.25 134 LEU B N 1
ATOM 2188 C CA . LEU B 1 134 ? 1.896 -13.438 12.281 1 42.25 134 LEU B CA 1
ATOM 2189 C C . LEU B 1 134 ? 1.382 -12.273 11.445 1 42.25 134 LEU B C 1
ATOM 2191 O O . LEU B 1 134 ? 0.715 -12.484 10.43 1 42.25 134 LEU B O 1
#